Protein AF-A0A2V8R8Z0-F1 (afdb_monomer)

Secondary structure (DSSP, 8-state):
-HHHHHHHHHHHHSSEEEEEEE-SSPTT----S-----SPPSEEEEEEETTEEEEEESTT-TT-HHHHHHHHHHHHS-TTSEEEESSHHHHHHHHHHTT-----EEEEHHHHHHHH-TT-S---HHHHHHHHHT-S-SS-SSPPTT--HHHHHHHHHHHHHHHHHHHHHHHHHHTT-HHHIIIIIHHHHHHHHHHHHH-----HHHHHHHHHHHHHHHHHHHHHHHHHHTS---TT-HHHHHHHHHHTT---S-B-TTSPBP--HHHHHHHHHTT-HHHHHHHHHHHHHHHIIIIITTSGGG---

Nearest PDB structures (foldseek):
  3px4-assembly1_A  TM=8.253E-01  e=1.964E-14  Geobacillus kaustophilus
  4b9v-assembly1_A  TM=8.010E-01  e=1.427E-14  Geobacillus stearothermophilus
  2xy7-assembly1_A  TM=8.124E-01  e=2.430E-14  Geobacillus stearothermophilus
  6vdd-assembly1_A  TM=8.799E-01  e=2.668E-13  Mycolicibacterium smegmatis
  3eyz-assembly1_A  TM=8.242E-01  e=4.855E-14  unclassified

Sequence (305 aa):
VSELEGLTRKLWDVEHWAFAVADTTPAGAGQQVSVREEKPPAGLAISYAPHTSHFVNFEEFEGGPGTAVSMLRDVLANGLLSKSVHDLKRAVALLAVVGVEVEGVTDDTLLAAYLLDAVRSRYDLGDLAREALNVEEGWTEAAGEGWTPEQWRTAEAADLTAQVADVLHGRVLEQGLESIYNEIEIPIAPLLYRIERAGLRVDTSVLGELSALFGGELEKLTAEIYKLAGREFKINSPKQVGEVLEELNISTGRKTATGQVSTSRAVLDELAAQGHELPRLLIEFRELDKLKATYTDALPPLIGP

Mean predicted aligned error: 6.09 Å

Radius of gyration: 27.06 Å; Cα contacts (8 Å, |Δi|>4): 451; chains: 1; bounding box: 56×43×74 Å

pLDDT: mean 92.38, std 7.4, range [57.03, 98.38]

Foldseek 3Di:
DVVLLVVLVVLVVAQEKEKWFQDPDQIQQQDPDQPPDLDATQWMKIGRDAPDIDIDGQCPDDVHNLVSLVSCQVSQQDQNREYFYAQPLNVQSNNVSSPHHGHRHPFHLQLLVCLLPVPDPGRRLLVLLCVQVVDPTSDDPDADPPDDPRRRSRRSSRNSRVSSRVSSVVVCVVVVNSCCCRVPVVVVSNVVSVDSVVDDDDDLVVLVVLLVVLVVVLVVLQVVLCVLLVHDDDLPDQQVVQVSCVVVVQAPCDADPVRTGGLDLVGLVVSVVVVDVNSVSSNVSVVSVCCNVVPSPPPVVVDDD

Solvent-accessible surface area (backbone atoms only — not comparable to full-atom values): 16878 Å² total; per-residue (Å²): 100,70,67,57,56,53,50,49,56,50,62,73,75,44,82,51,36,10,36,27,61,30,57,98,59,70,54,41,57,66,75,90,64,82,79,78,66,80,68,64,49,52,27,38,12,39,10,70,48,82,93,40,56,43,69,48,51,22,81,78,30,76,81,33,41,68,46,53,49,59,66,47,36,66,65,41,46,29,62,86,44,39,26,28,24,58,38,52,34,58,49,42,46,43,37,43,59,74,70,35,63,70,35,25,65,77,36,34,45,37,60,46,48,40,74,76,44,73,84,58,94,72,60,33,43,32,65,49,30,20,70,64,70,73,40,98,64,41,65,80,94,68,55,58,93,95,47,53,62,67,58,38,44,16,22,49,34,1,20,48,27,41,56,34,31,59,52,44,52,52,51,35,52,76,70,68,41,47,66,55,43,65,72,43,55,57,60,43,33,63,50,48,43,52,52,64,69,70,54,80,94,75,66,64,65,62,29,50,55,50,35,53,52,49,50,57,52,46,52,53,49,48,55,52,48,29,62,76,64,74,49,88,75,59,80,90,34,58,65,55,46,19,52,51,31,57,76,71,71,56,77,90,81,55,54,44,99,87,68,43,50,48,67,48,68,75,51,28,52,52,44,28,75,73,67,39,62,62,38,47,50,54,48,54,43,52,54,50,50,47,51,34,58,65,45,39,63,47,48,66,80,69,61,72,138

Structure (mmCIF, N/CA/C/O backbone):
data_AF-A0A2V8R8Z0-F1
#
_entry.id   AF-A0A2V8R8Z0-F1
#
loop_
_atom_site.group_PDB
_atom_site.id
_atom_site.type_symbol
_atom_site.label_atom_id
_atom_site.label_alt_id
_atom_site.label_comp_id
_atom_site.label_asym_id
_atom_site.label_entity_id
_atom_site.label_seq_id
_atom_site.pdbx_PDB_ins_code
_atom_site.Cartn_x
_atom_site.Cartn_y
_atom_site.Cartn_z
_atom_site.occupancy
_atom_site.B_iso_or_equiv
_atom_site.auth_seq_id
_atom_site.auth_comp_id
_atom_site.auth_asym_id
_atom_site.auth_atom_id
_atom_site.pdbx_PDB_model_num
ATOM 1 N N . VAL A 1 1 ? 15.401 13.355 -28.141 1.00 86.56 1 VAL A N 1
ATOM 2 C CA . VAL A 1 1 ? 14.512 12.536 -29.018 1.00 86.56 1 VAL A CA 1
ATOM 3 C C . VAL A 1 1 ? 15.196 11.301 -29.624 1.00 86.56 1 VAL A C 1
ATOM 5 O O . VAL A 1 1 ? 14.739 10.202 -29.345 1.00 86.56 1 VAL A O 1
ATOM 8 N N . SER A 1 2 ? 16.289 11.438 -30.393 1.00 91.00 2 SER A N 1
ATOM 9 C CA . SER A 1 2 ? 16.972 10.310 -31.082 1.00 91.00 2 SER A CA 1
ATOM 10 C C . SER A 1 2 ? 17.342 9.123 -30.170 1.00 91.00 2 SER A C 1
ATOM 12 O O . SER A 1 2 ? 17.159 7.966 -30.538 1.00 91.00 2 SER A O 1
ATOM 14 N N . GLU A 1 3 ? 17.804 9.394 -28.945 1.00 93.69 3 GLU A N 1
ATOM 15 C CA . GLU A 1 3 ? 18.140 8.345 -27.968 1.00 93.69 3 GLU A CA 1
ATOM 16 C C . GLU A 1 3 ? 16.918 7.514 -27.550 1.00 93.69 3 GLU A C 1
ATOM 18 O O . GLU A 1 3 ? 17.000 6.289 -27.493 1.00 93.69 3 GLU A O 1
ATOM 23 N N . LEU A 1 4 ? 15.762 8.158 -27.347 1.00 94.62 4 LEU A N 1
ATOM 24 C CA . LEU A 1 4 ? 14.517 7.465 -27.010 1.00 94.62 4 LEU A CA 1
ATOM 25 C C . LEU A 1 4 ? 13.989 6.637 -28.192 1.00 94.62 4 LEU A C 1
ATOM 27 O O . LEU A 1 4 ? 13.452 5.552 -27.989 1.00 94.62 4 LEU A O 1
ATOM 31 N N . GLU A 1 5 ? 14.178 7.090 -29.435 1.00 94.06 5 GLU A N 1
ATOM 32 C CA . GLU A 1 5 ? 13.889 6.264 -30.621 1.00 94.06 5 GLU A CA 1
ATOM 33 C C . GLU A 1 5 ? 14.780 5.015 -30.676 1.00 94.06 5 GLU A C 1
ATOM 35 O O . GLU A 1 5 ? 14.317 3.926 -31.010 1.00 94.06 5 GLU A O 1
ATOM 40 N N . GLY A 1 6 ? 16.064 5.158 -30.337 1.00 95.75 6 GLY A N 1
ATOM 41 C CA . GLY A 1 6 ? 16.989 4.031 -30.233 1.00 95.75 6 GLY A CA 1
ATOM 42 C C . GLY A 1 6 ? 16.571 3.039 -29.147 1.00 95.75 6 GLY A C 1
ATOM 43 O O . GLY A 1 6 ? 16.507 1.837 -29.406 1.00 95.75 6 GLY A O 1
ATOM 44 N N . LEU A 1 7 ? 16.232 3.547 -27.957 1.00 95.56 7 LEU A N 1
ATOM 45 C CA . LEU A 1 7 ? 15.758 2.738 -26.836 1.00 95.56 7 LEU A CA 1
ATOM 46 C C . LEU A 1 7 ? 14.462 2.004 -27.187 1.00 95.56 7 LEU A C 1
ATOM 48 O O . LEU A 1 7 ? 14.398 0.792 -27.043 1.00 95.56 7 LEU A O 1
ATOM 52 N N . THR A 1 8 ? 13.452 2.706 -27.700 1.00 95.31 8 THR A N 1
ATOM 53 C CA . THR A 1 8 ? 12.167 2.093 -28.073 1.00 95.31 8 THR A CA 1
ATOM 54 C C . THR A 1 8 ? 12.350 0.980 -29.095 1.00 95.31 8 THR A C 1
ATOM 56 O O . THR A 1 8 ? 11.826 -0.104 -28.870 1.00 95.31 8 THR A O 1
ATOM 59 N N . ARG A 1 9 ? 13.159 1.174 -30.150 1.00 95.38 9 ARG A N 1
ATOM 60 C CA . ARG A 1 9 ? 13.518 0.091 -31.089 1.00 95.38 9 ARG A CA 1
ATOM 61 C C . ARG A 1 9 ? 14.138 -1.103 -30.375 1.00 95.38 9 ARG A C 1
ATOM 63 O O . ARG A 1 9 ? 13.741 -2.229 -30.639 1.00 95.38 9 ARG A O 1
ATOM 70 N N . LYS A 1 10 ? 15.058 -0.862 -29.439 1.00 95.25 10 LYS A N 1
ATOM 71 C CA . LYS A 1 10 ? 15.671 -1.938 -28.657 1.00 95.25 10 LYS A CA 1
ATOM 72 C C . LYS A 1 10 ? 14.636 -2.726 -27.849 1.00 95.25 10 LYS A C 1
ATOM 74 O O . LYS A 1 10 ? 14.754 -3.942 -27.783 1.00 95.25 10 LYS A O 1
ATOM 79 N N . LEU A 1 11 ? 13.619 -2.065 -27.291 1.00 95.75 11 LEU A N 1
ATOM 80 C CA . LEU A 1 11 ? 12.549 -2.720 -26.527 1.00 95.75 11 LEU A CA 1
ATOM 81 C C . LEU A 1 11 ? 11.654 -3.634 -27.376 1.00 95.75 11 LEU A C 1
ATOM 83 O O . LEU A 1 11 ? 11.048 -4.548 -26.831 1.00 95.75 11 LEU A O 1
ATOM 87 N N . TRP A 1 12 ? 11.590 -3.422 -28.693 1.00 95.12 12 TRP A N 1
ATOM 88 C CA . TRP A 1 12 ? 10.917 -4.345 -29.615 1.00 95.12 12 TRP A CA 1
ATOM 89 C C . TRP A 1 12 ? 11.733 -5.610 -29.904 1.00 95.12 12 TRP A C 1
ATOM 91 O O . TRP A 1 12 ? 11.158 -6.626 -30.284 1.00 95.12 12 TRP A O 1
ATOM 101 N N . ASP A 1 13 ? 13.057 -5.544 -29.741 1.00 94.56 13 ASP A N 1
ATOM 102 C CA . ASP A 1 13 ? 13.979 -6.634 -30.079 1.00 94.56 13 ASP A CA 1
ATOM 103 C C . ASP A 1 13 ? 14.327 -7.528 -28.877 1.00 94.56 13 ASP A C 1
ATOM 105 O O . ASP A 1 13 ? 14.944 -8.580 -29.053 1.00 94.56 13 ASP A O 1
ATOM 109 N N . VAL A 1 14 ? 14.012 -7.098 -27.653 1.00 94.19 14 VAL A N 1
ATOM 110 C CA . VAL A 1 14 ? 14.269 -7.874 -26.431 1.00 94.19 14 VAL A CA 1
ATOM 111 C C . VAL A 1 14 ? 13.050 -8.709 -26.066 1.00 94.19 14 VAL A C 1
ATOM 113 O O . VAL A 1 14 ? 11.914 -8.277 -26.239 1.00 94.19 14 VAL A O 1
ATOM 116 N N . GLU A 1 15 ? 13.289 -9.905 -25.534 1.00 89.25 15 GLU A N 1
ATOM 117 C CA . GLU A 1 15 ? 12.212 -10.808 -25.109 1.00 89.25 15 GLU A CA 1
ATOM 118 C C . GLU A 1 15 ? 11.428 -10.248 -23.916 1.00 89.25 15 GLU A C 1
ATOM 120 O O . GLU A 1 15 ? 10.228 -10.484 -23.792 1.00 89.25 15 GLU A O 1
ATOM 125 N N . HIS A 1 16 ? 12.109 -9.498 -23.047 1.00 93.69 16 HIS A N 1
ATOM 126 C CA . HIS A 1 16 ? 11.569 -9.019 -21.785 1.00 93.69 16 HIS A CA 1
ATOM 127 C C . HIS A 1 16 ? 12.306 -7.752 -21.308 1.00 93.69 16 HIS A C 1
ATOM 129 O O . HIS A 1 16 ? 13.504 -7.592 -21.563 1.00 93.69 16 HIS A O 1
ATOM 135 N N . TRP A 1 17 ? 11.602 -6.843 -20.627 1.00 97.25 17 TRP A N 1
ATOM 136 C CA . TRP A 1 17 ? 12.181 -5.641 -20.013 1.00 97.25 17 TRP A CA 1
ATOM 137 C C . TRP A 1 17 ? 11.383 -5.183 -18.790 1.00 97.25 17 TRP A C 1
ATOM 139 O O . TRP A 1 17 ? 10.180 -5.383 -18.699 1.00 97.25 17 TRP A O 1
ATOM 149 N N . ALA A 1 18 ? 12.039 -4.523 -17.846 1.00 98.19 18 ALA A N 1
ATOM 150 C CA . ALA A 1 18 ? 11.411 -3.975 -16.655 1.00 98.19 18 ALA A CA 1
ATOM 151 C C . ALA A 1 18 ? 11.293 -2.454 -16.714 1.00 98.19 18 ALA A C 1
ATOM 153 O O . ALA A 1 18 ? 12.061 -1.776 -17.404 1.00 98.19 18 ALA A O 1
ATOM 154 N N . PHE A 1 19 ? 10.370 -1.904 -15.932 1.00 98.12 19 PHE A N 1
ATOM 155 C CA . PHE A 1 19 ? 10.256 -0.462 -15.768 1.00 98.12 19 PHE A CA 1
ATOM 156 C C . PHE A 1 19 ? 9.861 -0.047 -14.355 1.00 98.12 19 PHE A C 1
ATOM 158 O O . PHE A 1 19 ? 9.308 -0.824 -13.580 1.00 98.12 19 PHE A O 1
ATOM 165 N N . ALA A 1 20 ? 10.130 1.217 -14.043 1.00 97.19 20 ALA A N 1
ATOM 166 C CA . ALA A 1 20 ? 9.683 1.881 -12.827 1.00 97.19 20 ALA A CA 1
ATOM 167 C C . ALA A 1 20 ? 9.214 3.299 -13.165 1.00 97.19 20 ALA A C 1
ATOM 169 O O . ALA A 1 20 ? 9.824 3.990 -13.981 1.00 97.19 20 ALA A O 1
ATOM 170 N N . VAL A 1 21 ? 8.121 3.738 -12.549 1.00 94.25 21 VAL A N 1
ATOM 171 C CA . VAL A 1 21 ? 7.536 5.062 -12.791 1.00 94.25 21 VAL A CA 1
ATOM 172 C C . VAL A 1 21 ? 7.994 6.016 -11.689 1.00 94.25 21 VAL A C 1
ATOM 174 O O . VAL A 1 21 ? 7.911 5.670 -10.514 1.00 94.25 21 VAL A O 1
ATOM 177 N N . ALA A 1 22 ? 8.485 7.204 -12.052 1.00 91.38 22 ALA A N 1
ATOM 178 C CA . ALA A 1 22 ? 8.890 8.212 -11.074 1.00 91.38 22 ALA A CA 1
ATOM 179 C C . ALA A 1 22 ? 7.679 9.013 -10.592 1.00 91.38 22 ALA A C 1
ATOM 181 O O . ALA A 1 22 ? 7.065 9.755 -11.365 1.00 91.38 22 ALA A O 1
ATOM 182 N N . ASP A 1 23 ? 7.378 8.907 -9.302 1.00 80.38 23 ASP A N 1
ATOM 183 C CA . ASP A 1 23 ? 6.319 9.656 -8.633 1.00 80.38 23 ASP A CA 1
ATOM 184 C C . ASP A 1 23 ? 6.801 10.224 -7.277 1.00 80.38 23 ASP A C 1
ATOM 186 O O . ASP A 1 23 ? 7.999 10.262 -6.998 1.00 80.38 23 ASP A O 1
ATOM 190 N N . THR A 1 24 ? 5.893 10.757 -6.453 1.00 69.38 24 THR A N 1
ATOM 191 C CA . THR A 1 24 ? 6.244 11.371 -5.153 1.00 69.38 24 THR A CA 1
ATOM 192 C C . THR A 1 24 ? 6.560 10.376 -4.031 1.00 69.38 24 THR A C 1
ATOM 194 O O . THR A 1 24 ? 7.032 10.767 -2.963 1.00 69.38 24 THR A O 1
ATOM 197 N N . THR A 1 25 ? 6.277 9.103 -4.246 1.00 71.88 25 THR A N 1
ATOM 198 C CA . THR A 1 25 ? 6.621 7.977 -3.387 1.00 71.88 25 THR A CA 1
ATOM 199 C C . THR A 1 25 ? 7.970 7.410 -3.823 1.00 71.88 25 THR A C 1
ATOM 201 O O . THR A 1 25 ? 8.241 7.285 -5.017 1.00 71.88 25 THR A O 1
ATOM 204 N N . PRO A 1 26 ? 8.839 7.017 -2.877 1.00 69.94 26 PRO A N 1
ATOM 205 C CA . PRO A 1 26 ? 10.068 6.323 -3.230 1.00 69.94 26 PRO A CA 1
ATOM 206 C C . PRO A 1 26 ? 9.784 5.075 -4.081 1.00 69.94 26 PRO A C 1
ATOM 208 O O . PRO A 1 26 ? 9.006 4.205 -3.676 1.00 69.94 26 PRO A O 1
ATOM 211 N N . ALA A 1 27 ? 10.425 4.979 -5.248 1.00 73.69 27 ALA A N 1
ATOM 212 C CA . ALA A 1 27 ? 10.301 3.819 -6.125 1.00 73.69 27 ALA A CA 1
ATOM 213 C C . ALA A 1 27 ? 10.691 2.526 -5.382 1.00 73.69 27 ALA A C 1
ATOM 215 O O . ALA A 1 27 ? 11.666 2.500 -4.628 1.00 73.69 27 ALA A O 1
ATOM 216 N N . GLY A 1 28 ? 9.923 1.454 -5.589 1.00 69.88 28 GLY A N 1
ATOM 217 C CA . GLY A 1 28 ? 10.174 0.159 -4.948 1.00 69.88 28 GLY A CA 1
ATOM 218 C C . GLY A 1 28 ? 9.649 0.012 -3.512 1.00 69.88 28 GLY A C 1
ATOM 219 O O . GLY A 1 28 ? 9.902 -1.018 -2.900 1.00 69.88 28 GLY A O 1
ATOM 220 N N . ALA A 1 29 ? 8.928 0.999 -2.965 1.00 74.06 29 ALA A N 1
ATOM 221 C CA . ALA A 1 29 ? 8.425 0.942 -1.586 1.00 74.06 29 ALA A CA 1
ATOM 222 C C . ALA A 1 29 ? 7.162 0.0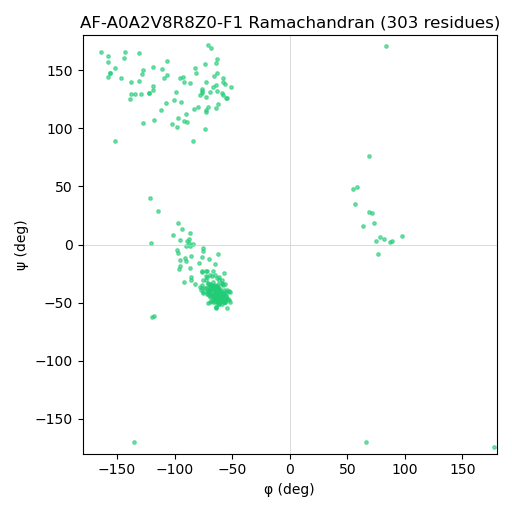71 -1.391 1.00 74.06 29 ALA A C 1
ATOM 224 O O . ALA A 1 29 ? 6.809 -0.229 -0.249 1.00 74.06 29 ALA A O 1
ATOM 225 N N . GLY A 1 30 ? 6.448 -0.283 -2.469 1.00 61.44 30 GLY A N 1
ATOM 226 C CA . GLY A 1 30 ? 5.234 -1.112 -2.412 1.00 61.44 30 GLY A CA 1
ATOM 227 C C . GLY A 1 30 ? 4.115 -0.529 -1.536 1.00 61.44 30 GLY A C 1
ATOM 228 O O . GLY A 1 30 ? 3.615 -1.196 -0.626 1.00 61.44 30 GLY A O 1
ATOM 229 N N . GLN A 1 31 ? 3.763 0.748 -1.730 1.00 65.00 31 GLN A N 1
ATOM 230 C CA . GLN A 1 31 ? 2.824 1.440 -0.841 1.00 65.00 31 GLN A CA 1
ATOM 231 C C . GLN A 1 31 ? 1.408 0.841 -0.863 1.00 65.00 31 GLN A C 1
ATOM 233 O O . GLN A 1 31 ? 0.803 0.630 -1.906 1.00 65.00 31 GLN A O 1
ATOM 238 N N . GLN A 1 32 ? 0.811 0.707 0.326 1.00 57.03 32 GLN A N 1
ATOM 239 C CA . GLN A 1 32 ? -0.563 0.215 0.510 1.00 57.03 32 GLN A CA 1
ATOM 240 C C . GLN A 1 32 ? -1.650 1.303 0.408 1.00 57.03 32 GLN A C 1
ATOM 242 O O . GLN A 1 32 ? -2.806 1.060 0.758 1.00 57.03 32 GLN A O 1
ATOM 247 N N . VAL A 1 33 ? -1.308 2.520 -0.022 1.00 62.84 33 VAL A N 1
ATOM 248 C CA . VAL A 1 33 ? -2.279 3.621 -0.120 1.00 62.84 33 VAL A CA 1
ATOM 249 C C . VAL A 1 33 ? -2.985 3.557 -1.475 1.00 62.84 33 VAL A C 1
ATOM 251 O O . VAL A 1 33 ? -2.353 3.287 -2.494 1.00 62.84 33 VAL A O 1
ATOM 254 N N . SER A 1 34 ? -4.301 3.796 -1.495 1.00 62.12 34 SER A N 1
ATOM 255 C CA . SER A 1 34 ? -5.058 3.861 -2.751 1.00 62.12 34 SER A CA 1
ATOM 256 C C . SER A 1 34 ? -4.490 4.953 -3.654 1.00 62.12 34 SER A C 1
ATOM 258 O O . SER A 1 34 ? -4.281 6.090 -3.219 1.00 62.12 34 SER A O 1
ATOM 260 N N . VAL A 1 35 ? -4.240 4.604 -4.914 1.00 64.69 35 VAL A N 1
ATOM 261 C CA . VAL A 1 35 ? -3.624 5.523 -5.870 1.00 64.69 35 VAL A CA 1
ATOM 262 C C . VAL A 1 35 ? -4.712 6.410 -6.464 1.00 64.69 35 VAL A C 1
ATOM 264 O O . VAL A 1 35 ? -5.331 6.088 -7.474 1.00 64.69 35 VAL A O 1
ATOM 267 N N . ARG A 1 36 ? -4.959 7.541 -5.799 1.00 63.66 36 ARG A N 1
ATOM 268 C CA . ARG A 1 36 ? -5.783 8.652 -6.307 1.00 63.66 36 ARG A CA 1
ATOM 269 C C . ARG A 1 36 ? -4.938 9.767 -6.926 1.00 63.66 36 ARG A C 1
ATOM 271 O O . ARG A 1 36 ? -5.388 10.904 -7.010 1.00 63.66 36 ARG A O 1
ATOM 278 N N . GLU A 1 37 ? -3.690 9.475 -7.280 1.00 62.94 37 GLU A N 1
ATOM 279 C CA . GLU A 1 37 ? -2.769 10.494 -7.774 1.00 62.94 37 GLU A CA 1
ATOM 280 C C . GLU A 1 37 ? -3.272 11.085 -9.094 1.00 62.94 37 GLU A C 1
ATOM 282 O O . GLU A 1 37 ? -3.397 10.395 -10.100 1.00 62.94 37 GLU A O 1
ATOM 287 N N . GLU A 1 38 ? -3.565 12.385 -9.073 1.00 65.50 38 GLU A N 1
ATOM 288 C CA . GLU A 1 38 ? -3.885 13.173 -10.269 1.00 65.50 38 GLU A CA 1
ATOM 289 C C . GLU A 1 38 ? -2.633 13.815 -10.880 1.00 65.50 38 GLU A C 1
ATOM 291 O O . GLU A 1 38 ? -2.681 14.349 -11.990 1.00 65.50 38 GLU A O 1
ATOM 296 N N . LYS A 1 39 ? -1.503 13.799 -10.156 1.00 82.06 39 LYS A N 1
ATOM 297 C CA . LYS A 1 39 ? -0.263 14.405 -10.635 1.00 82.06 39 LYS A CA 1
ATOM 298 C C . LYS A 1 39 ? 0.395 13.475 -11.666 1.00 82.06 39 LYS A C 1
ATOM 300 O O . LYS A 1 39 ? 0.606 12.304 -11.361 1.00 82.06 39 LYS A O 1
ATOM 305 N N . PRO A 1 40 ? 0.757 13.981 -12.857 1.00 87.19 40 PRO A N 1
ATOM 306 C CA . PRO A 1 40 ? 1.538 13.210 -13.815 1.00 87.19 40 PRO A CA 1
ATOM 307 C C . PRO A 1 40 ? 2.882 12.760 -13.215 1.00 87.19 40 PRO A C 1
ATOM 309 O O . PRO A 1 40 ? 3.495 13.540 -12.477 1.00 87.19 40 PRO A O 1
ATOM 312 N N . PRO A 1 41 ? 3.365 11.548 -13.543 1.00 91.94 41 PRO A N 1
ATOM 313 C CA . PRO A 1 41 ? 4.692 11.104 -13.140 1.00 91.94 41 PRO A CA 1
ATOM 314 C C . PRO A 1 41 ? 5.781 11.987 -13.760 1.00 91.94 41 PRO A C 1
ATOM 316 O O . PRO A 1 41 ? 5.642 12.467 -14.888 1.00 91.94 41 PRO A O 1
ATOM 319 N N . ALA A 1 42 ? 6.885 12.170 -13.034 1.00 92.38 42 ALA A N 1
ATOM 320 C CA . ALA A 1 42 ? 8.012 12.994 -13.481 1.00 92.38 42 ALA A CA 1
ATOM 321 C C . ALA A 1 42 ? 8.824 12.322 -14.604 1.00 92.38 42 ALA A C 1
ATOM 323 O O . ALA A 1 42 ? 9.505 12.987 -15.384 1.00 92.38 42 ALA A O 1
ATOM 324 N N . GLY A 1 43 ? 8.749 10.995 -14.711 1.00 94.94 43 GLY A N 1
ATOM 325 C CA . GLY A 1 43 ? 9.474 10.223 -15.710 1.00 94.94 43 GLY A CA 1
ATOM 326 C C . GLY A 1 43 ? 9.257 8.720 -15.586 1.00 94.94 43 GLY A C 1
ATOM 327 O O . GLY A 1 43 ? 8.462 8.247 -14.771 1.00 94.94 43 GLY A O 1
ATOM 328 N N . LEU A 1 44 ? 9.990 7.970 -16.403 1.00 96.88 44 LEU A N 1
ATOM 329 C CA . LEU A 1 44 ? 9.953 6.511 -16.460 1.00 96.88 44 LEU A CA 1
ATOM 330 C C . LEU A 1 44 ? 11.375 5.967 -16.597 1.00 96.88 44 LEU A C 1
ATOM 332 O O . LEU A 1 44 ? 12.108 6.382 -17.492 1.00 96.88 44 LEU A O 1
ATOM 336 N N . ALA A 1 45 ? 11.747 5.018 -15.746 1.00 97.94 45 ALA A N 1
ATOM 337 C CA . ALA A 1 45 ? 12.952 4.223 -15.914 1.00 97.94 45 ALA A CA 1
ATOM 338 C C . ALA A 1 45 ? 12.653 2.903 -16.620 1.00 97.94 45 ALA A C 1
ATOM 340 O O . ALA A 1 45 ? 11.620 2.290 -16.359 1.00 97.94 45 ALA A O 1
ATOM 341 N N . ILE A 1 46 ? 13.571 2.450 -17.470 1.00 98.25 46 ILE A N 1
ATOM 342 C CA . ILE A 1 46 ? 13.470 1.200 -18.224 1.00 98.25 46 ILE A CA 1
ATOM 343 C C . ILE A 1 46 ? 14.799 0.451 -18.133 1.00 98.25 46 ILE A C 1
ATOM 345 O O . ILE A 1 46 ? 15.844 1.018 -18.449 1.00 98.25 46 ILE A O 1
ATOM 349 N N . SER A 1 47 ? 14.746 -0.831 -17.780 1.00 97.69 47 SER A N 1
ATOM 350 C CA . SER A 1 47 ? 15.883 -1.753 -17.823 1.00 97.69 47 SER A CA 1
ATOM 351 C C . SER A 1 47 ? 15.556 -2.945 -18.716 1.00 97.69 47 SER A C 1
ATOM 353 O O . SER A 1 47 ? 14.505 -3.558 -18.583 1.00 97.69 47 SER A O 1
ATOM 355 N N . TYR A 1 48 ? 16.449 -3.284 -19.641 1.00 94.44 48 TYR A N 1
ATOM 356 C CA . TYR A 1 48 ? 16.318 -4.462 -20.517 1.00 94.44 48 TYR A CA 1
ATOM 357 C C . TYR A 1 48 ? 17.485 -5.446 -20.355 1.00 94.44 48 TYR A C 1
ATOM 359 O O . TYR A 1 48 ? 17.578 -6.432 -21.083 1.00 94.44 48 TYR A O 1
ATOM 367 N N . ALA A 1 49 ? 18.424 -5.146 -19.459 1.00 91.00 49 ALA A N 1
ATOM 368 C CA . ALA A 1 49 ? 19.554 -5.998 -19.127 1.00 91.00 49 ALA A CA 1
ATOM 369 C C . ALA A 1 49 ? 20.047 -5.649 -17.714 1.00 91.00 49 ALA A C 1
ATOM 371 O O . ALA A 1 49 ? 20.009 -4.470 -17.351 1.00 91.00 49 ALA A O 1
ATOM 372 N N . PRO A 1 50 ? 20.564 -6.625 -16.946 1.00 90.81 50 PRO A N 1
ATOM 373 C CA . PRO A 1 50 ? 21.124 -6.362 -15.626 1.00 90.81 50 PRO A CA 1
ATOM 374 C C . PRO A 1 50 ? 22.152 -5.228 -15.651 1.00 90.81 50 PRO A C 1
ATOM 376 O O . PRO A 1 50 ? 23.011 -5.167 -16.538 1.00 90.81 50 PRO A O 1
ATOM 379 N N . HIS A 1 51 ? 22.060 -4.336 -14.668 1.00 91.75 51 HIS A N 1
ATOM 380 C CA . HIS A 1 51 ? 22.922 -3.168 -14.486 1.00 91.75 51 HIS A CA 1
ATOM 381 C C . HIS A 1 51 ? 22.830 -2.125 -15.607 1.00 91.75 51 HIS A C 1
ATOM 383 O O . HIS A 1 51 ? 23.706 -1.268 -15.735 1.00 91.75 51 HIS A O 1
ATOM 389 N N . THR A 1 52 ? 21.785 -2.185 -16.438 1.00 92.06 52 THR A N 1
ATOM 390 C CA . THR A 1 52 ? 21.563 -1.248 -17.545 1.00 92.06 52 THR A CA 1
ATOM 391 C C . THR A 1 52 ? 20.164 -0.655 -17.461 1.00 92.06 52 THR A C 1
ATOM 393 O O . THR A 1 52 ? 19.192 -1.295 -17.848 1.00 92.06 52 THR A O 1
ATOM 396 N N . SER A 1 53 ? 20.066 0.600 -17.023 1.00 94.38 53 SER A N 1
ATOM 397 C CA . SER A 1 53 ? 18.798 1.329 -16.925 1.00 94.38 53 SER A CA 1
ATOM 398 C C . SER A 1 53 ? 18.873 2.681 -17.628 1.00 94.38 53 SER A C 1
ATOM 400 O O . SER A 1 53 ? 19.922 3.325 -17.661 1.00 94.38 53 SER A O 1
ATOM 402 N N . HIS A 1 54 ? 17.749 3.107 -18.193 1.00 96.12 54 HIS A N 1
ATOM 403 C CA . HIS A 1 54 ? 17.568 4.386 -18.874 1.00 96.12 54 HIS A CA 1
ATOM 404 C C . HIS A 1 54 ? 16.435 5.138 -18.199 1.00 96.12 54 HIS A C 1
ATOM 406 O O . HIS A 1 54 ? 15.355 4.577 -18.039 1.00 96.12 54 HIS A O 1
ATOM 412 N N . PHE A 1 55 ? 16.643 6.407 -17.852 1.00 96.56 55 PHE A N 1
ATOM 413 C CA . PHE A 1 55 ? 15.592 7.256 -17.296 1.00 96.56 55 PHE A CA 1
ATOM 414 C C . PHE A 1 55 ? 15.134 8.292 -18.314 1.00 96.56 55 PHE A C 1
ATOM 416 O O . PHE A 1 55 ? 15.914 9.115 -18.790 1.00 96.56 55 PHE A O 1
ATOM 423 N N . VAL A 1 56 ? 13.845 8.264 -18.625 1.00 96.62 56 VAL A N 1
ATOM 424 C CA . VAL A 1 56 ? 13.189 9.234 -19.493 1.00 96.62 56 VAL A CA 1
ATOM 425 C C . VAL A 1 56 ? 12.509 10.270 -18.606 1.00 96.62 56 VAL A C 1
ATOM 427 O O . VAL A 1 56 ? 11.433 10.018 -18.064 1.00 96.62 56 VAL A O 1
ATOM 430 N N . ASN A 1 57 ? 13.136 11.439 -18.457 1.00 95.12 57 ASN A N 1
ATOM 431 C CA . ASN A 1 57 ? 12.544 12.577 -17.753 1.00 95.12 57 ASN A CA 1
ATOM 432 C C . ASN A 1 57 ? 11.434 13.187 -18.622 1.00 95.12 57 ASN A C 1
ATOM 434 O O . ASN A 1 57 ? 11.722 13.714 -19.695 1.00 95.12 57 ASN A O 1
ATOM 438 N N . PHE A 1 58 ? 10.177 13.105 -18.184 1.00 94.62 58 PHE A N 1
ATOM 439 C CA . PHE A 1 58 ? 9.042 13.651 -18.929 1.00 94.62 58 PHE A CA 1
ATOM 440 C C . PHE A 1 58 ? 8.964 15.172 -18.815 1.00 94.62 58 PHE A C 1
ATOM 442 O O . PHE A 1 58 ? 8.640 15.831 -19.802 1.00 94.62 58 PHE A O 1
ATOM 449 N N . GLU A 1 59 ? 9.275 15.730 -17.643 1.00 91.38 59 GLU A N 1
ATOM 450 C CA . GLU A 1 59 ? 9.192 17.171 -17.374 1.00 91.38 59 GLU A CA 1
ATOM 451 C C . GLU A 1 59 ? 10.200 17.969 -18.213 1.00 91.38 59 GLU A C 1
ATOM 453 O O . GLU A 1 59 ? 9.879 19.047 -18.713 1.00 91.38 59 GLU A O 1
ATOM 458 N N . GLU A 1 60 ? 11.392 17.408 -18.423 1.00 92.62 60 GLU A N 1
ATOM 459 C CA . GLU A 1 60 ? 12.492 18.045 -19.159 1.00 92.62 60 GLU A CA 1
ATOM 460 C C . GLU A 1 60 ? 12.645 17.527 -20.600 1.00 92.62 60 GLU A C 1
ATOM 462 O O . GLU A 1 60 ? 13.613 17.865 -21.286 1.00 92.62 60 GLU A O 1
ATOM 467 N N . PHE A 1 61 ? 11.709 16.704 -21.089 1.00 94.50 61 PHE A N 1
ATOM 468 C CA . PHE A 1 61 ? 11.852 16.095 -22.408 1.00 94.50 61 PHE A CA 1
ATOM 469 C C . PHE A 1 61 ? 11.780 17.129 -23.537 1.00 94.50 61 PHE A C 1
ATOM 471 O O . PHE A 1 61 ? 10.885 17.978 -23.590 1.00 94.50 61 PHE A O 1
ATOM 478 N N . GLU A 1 62 ? 12.680 17.011 -24.511 1.00 92.44 62 GLU A N 1
ATOM 479 C CA . GLU A 1 62 ? 12.643 17.821 -25.727 1.00 92.44 62 GLU A CA 1
ATOM 480 C C . GLU A 1 62 ? 11.353 17.545 -26.523 1.00 92.44 62 GLU A C 1
ATOM 482 O O . GLU A 1 62 ? 11.080 16.416 -26.926 1.00 92.44 62 GLU A O 1
ATOM 487 N N . GLY A 1 63 ? 10.546 18.585 -26.755 1.00 89.88 63 GLY A N 1
ATOM 488 C CA . GLY A 1 63 ? 9.198 18.446 -27.328 1.00 89.88 63 GLY A CA 1
ATOM 489 C C . GLY A 1 63 ? 8.095 18.220 -26.284 1.00 89.88 63 GLY A C 1
ATOM 490 O O . GLY A 1 63 ? 6.929 18.063 -26.649 1.00 89.88 63 GLY A O 1
ATOM 491 N N . GLY A 1 64 ? 8.443 18.241 -24.997 1.00 92.69 64 GLY A N 1
ATOM 492 C CA . GLY A 1 64 ? 7.534 18.176 -23.857 1.00 92.69 64 GLY A CA 1
ATOM 493 C C . GLY A 1 64 ? 7.098 16.757 -23.456 1.00 92.69 64 GLY A C 1
ATOM 494 O O . GLY A 1 64 ? 7.314 15.798 -24.206 1.00 92.69 64 GLY A O 1
ATOM 495 N N . PRO A 1 65 ? 6.409 16.627 -22.302 1.00 91.50 65 PRO A N 1
ATOM 496 C CA . PRO A 1 65 ? 5.999 15.338 -21.734 1.00 91.50 65 PRO A CA 1
ATOM 497 C C . PRO A 1 65 ? 5.193 14.467 -22.702 1.00 91.50 65 PRO A C 1
ATOM 499 O O . PRO A 1 65 ? 5.422 13.265 -22.813 1.00 91.50 65 PRO A O 1
ATOM 502 N N . GLY A 1 66 ? 4.273 15.078 -23.458 1.00 93.81 66 GLY A N 1
ATOM 503 C CA . GLY A 1 66 ? 3.422 14.363 -24.412 1.00 93.81 66 GLY A CA 1
ATOM 504 C C . GLY A 1 66 ? 4.206 13.667 -25.528 1.00 93.81 66 GLY A C 1
ATOM 505 O O . GLY A 1 66 ? 3.791 12.603 -25.981 1.00 93.81 66 GLY A O 1
ATOM 506 N N . THR A 1 67 ? 5.356 14.218 -25.930 1.00 95.25 67 THR A N 1
ATOM 507 C CA . THR A 1 67 ? 6.218 13.611 -26.952 1.00 95.25 67 THR A CA 1
ATOM 508 C C . THR A 1 67 ? 6.898 12.356 -26.407 1.00 95.25 67 THR A C 1
ATOM 510 O O . THR A 1 67 ? 6.774 11.298 -27.021 1.00 95.25 67 THR A O 1
ATOM 513 N N . ALA A 1 68 ? 7.530 12.426 -25.227 1.00 94.94 68 ALA A N 1
ATOM 514 C CA . ALA A 1 68 ? 8.116 11.248 -24.574 1.00 94.94 68 ALA A CA 1
ATOM 515 C C . ALA A 1 68 ? 7.081 10.140 -24.354 1.00 94.94 68 ALA A C 1
ATOM 517 O O . ALA A 1 68 ? 7.301 8.990 -24.736 1.00 94.94 68 ALA A O 1
ATOM 518 N N . VAL A 1 69 ? 5.927 10.501 -23.785 1.00 95.38 69 VAL A N 1
ATOM 519 C CA . VAL A 1 69 ? 4.835 9.560 -23.520 1.00 95.38 69 VAL A CA 1
ATOM 520 C C . VAL A 1 69 ? 4.329 8.934 -24.819 1.00 95.38 69 VAL A C 1
ATOM 522 O O . VAL A 1 69 ? 4.118 7.727 -24.866 1.00 95.38 69 VAL A O 1
ATOM 525 N N . SER A 1 70 ? 4.170 9.714 -25.893 1.00 95.25 70 SER A N 1
ATOM 526 C CA . SER A 1 70 ? 3.750 9.180 -27.193 1.00 95.25 70 SER A CA 1
ATOM 527 C C . SER A 1 70 ? 4.752 8.182 -27.772 1.00 95.25 70 SER A C 1
ATOM 529 O O . SER A 1 70 ? 4.325 7.213 -28.385 1.00 95.25 70 SER A O 1
ATOM 531 N N . MET A 1 71 ? 6.056 8.400 -27.590 1.00 95.62 71 MET A N 1
ATOM 532 C CA . MET A 1 71 ? 7.093 7.490 -28.094 1.00 95.62 71 MET A CA 1
ATOM 533 C C . MET A 1 71 ? 7.137 6.169 -27.316 1.00 95.62 71 MET A C 1
ATOM 535 O O . MET A 1 71 ? 7.430 5.124 -27.886 1.00 95.62 71 MET A O 1
ATOM 539 N N . LEU A 1 72 ? 6.837 6.211 -26.016 1.00 96.50 72 LEU A N 1
ATOM 540 C CA . LEU A 1 72 ? 6.820 5.036 -25.140 1.00 96.50 72 LEU A CA 1
ATOM 541 C C . LEU A 1 72 ? 5.483 4.284 -25.150 1.00 96.50 72 LEU A C 1
ATOM 543 O O . LEU A 1 72 ? 5.432 3.113 -24.777 1.00 96.50 72 LEU A O 1
ATOM 547 N N . ARG A 1 73 ? 4.400 4.945 -25.571 1.00 96.06 73 ARG A N 1
ATOM 548 C CA . ARG A 1 73 ? 3.037 4.399 -25.563 1.00 96.06 73 ARG A CA 1
ATOM 549 C C . ARG A 1 73 ? 2.957 3.047 -26.258 1.00 96.06 73 ARG A C 1
ATOM 551 O O . ARG A 1 73 ? 2.396 2.123 -25.684 1.00 96.06 73 ARG A O 1
ATOM 558 N N . ASP A 1 74 ? 3.531 2.929 -27.451 1.00 93.88 74 ASP A N 1
ATOM 559 C CA . ASP A 1 74 ? 3.384 1.722 -28.267 1.00 93.88 74 ASP A CA 1
ATOM 560 C C . ASP A 1 74 ? 4.055 0.503 -27.625 1.00 93.88 74 ASP A C 1
ATOM 562 O O . ASP A 1 74 ? 3.526 -0.599 -27.716 1.00 93.88 74 ASP A O 1
ATOM 566 N N . VAL A 1 75 ? 5.187 0.678 -26.933 1.00 96.62 75 VAL A N 1
ATOM 567 C CA . VAL A 1 75 ? 5.854 -0.439 -26.242 1.00 96.62 75 VAL A CA 1
ATOM 568 C C . VAL A 1 75 ? 5.159 -0.791 -24.924 1.00 96.62 75 VAL A C 1
ATOM 570 O O . VAL A 1 75 ? 5.028 -1.971 -24.595 1.00 96.62 75 VAL A O 1
ATOM 573 N N . LEU A 1 76 ? 4.656 0.207 -24.190 1.00 97.50 76 LEU A N 1
ATOM 574 C CA . LEU A 1 76 ? 3.948 0.011 -22.919 1.00 97.50 76 LEU A CA 1
ATOM 575 C C . LEU A 1 76 ? 2.562 -0.624 -23.107 1.00 97.50 76 LEU A C 1
ATOM 577 O O . LEU A 1 76 ? 2.188 -1.494 -22.326 1.00 97.50 76 LEU A O 1
ATOM 581 N N . ALA A 1 77 ? 1.824 -0.221 -24.143 1.00 96.75 77 ALA A N 1
ATOM 582 C CA . ALA A 1 77 ? 0.454 -0.669 -24.410 1.00 96.75 77 ALA A CA 1
ATOM 583 C C . ALA A 1 77 ? 0.364 -1.936 -25.274 1.00 96.75 77 ALA A C 1
ATOM 585 O O . ALA A 1 77 ? -0.724 -2.370 -25.634 1.00 96.75 77 ALA A O 1
ATOM 586 N N . ASN A 1 78 ? 1.498 -2.530 -25.648 1.00 96.56 78 ASN A N 1
ATOM 587 C CA . ASN A 1 78 ? 1.511 -3.733 -26.471 1.00 96.56 78 ASN A CA 1
ATOM 588 C C . ASN A 1 78 ? 1.527 -5.001 -25.610 1.00 96.56 78 ASN A C 1
ATOM 590 O O . ASN A 1 78 ? 2.574 -5.366 -25.077 1.00 96.56 78 ASN A O 1
ATOM 594 N N . GLY A 1 79 ?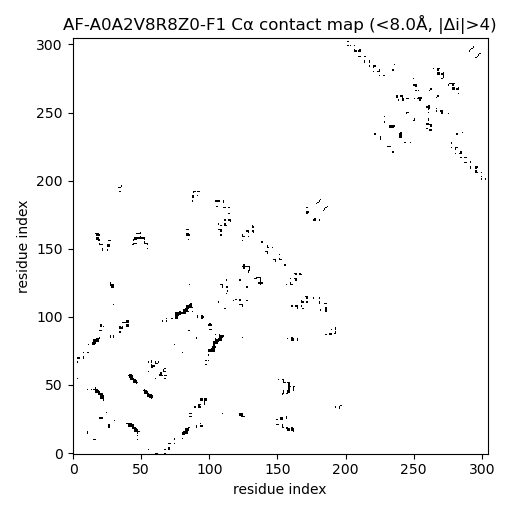 0.401 -5.713 -25.541 1.00 95.44 79 GLY A N 1
ATOM 595 C CA . GLY A 1 79 ? 0.273 -6.975 -24.807 1.00 95.44 79 GLY A CA 1
ATOM 596 C C . GLY A 1 79 ? 1.156 -8.143 -25.276 1.00 95.44 79 GLY A C 1
ATOM 597 O O . GLY A 1 79 ? 1.201 -9.157 -24.590 1.00 95.44 79 GLY A O 1
ATOM 598 N N . LEU A 1 80 ? 1.860 -8.027 -26.410 1.00 95.25 80 LEU A N 1
ATOM 599 C CA . LEU A 1 80 ? 2.799 -9.047 -26.904 1.00 95.25 80 LEU A CA 1
ATOM 600 C C . LEU A 1 80 ? 4.237 -8.854 -26.406 1.00 95.25 80 LEU A C 1
ATOM 602 O O . LEU A 1 80 ? 5.053 -9.756 -26.574 1.00 95.25 80 LEU A O 1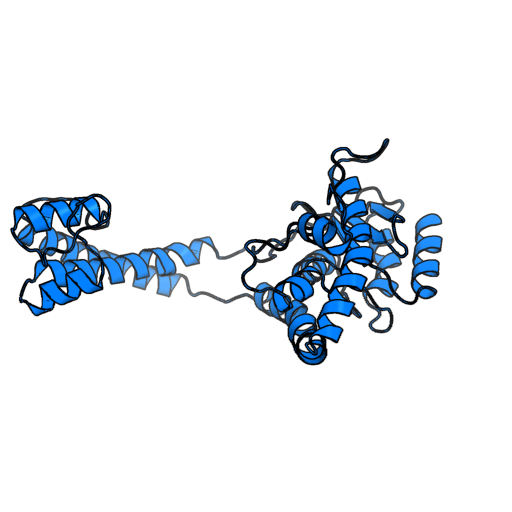
ATOM 606 N N . LEU A 1 81 ? 4.563 -7.686 -25.848 1.00 96.62 81 LEU A N 1
ATOM 607 C CA . LEU A 1 81 ? 5.870 -7.437 -25.240 1.00 96.62 81 LEU A CA 1
ATOM 608 C C . LEU A 1 81 ? 5.767 -7.722 -23.745 1.00 96.62 81 LEU A C 1
ATOM 610 O O . LEU A 1 81 ? 4.946 -7.089 -23.082 1.00 96.62 81 LEU A O 1
ATOM 614 N N . SER A 1 82 ? 6.596 -8.625 -23.229 1.00 97.25 82 SER A N 1
ATOM 615 C CA . SER A 1 82 ? 6.610 -8.974 -21.809 1.00 97.25 82 SER A CA 1
ATOM 616 C C . SER A 1 82 ? 7.300 -7.890 -20.983 1.00 97.25 82 SER A C 1
ATOM 618 O O . SER A 1 82 ? 8.387 -7.434 -21.353 1.00 97.25 82 SER A O 1
ATOM 620 N N . LYS A 1 83 ? 6.685 -7.493 -19.862 1.00 98.19 83 LYS A N 1
ATOM 621 C CA . LYS A 1 83 ? 7.275 -6.549 -18.907 1.00 98.19 83 LYS A CA 1
ATOM 622 C C . LYS A 1 83 ? 7.294 -7.051 -17.472 1.00 98.19 83 LYS A C 1
ATOM 624 O O . LYS A 1 83 ? 6.328 -7.669 -17.024 1.00 98.19 83 LYS A O 1
ATOM 629 N N . SER A 1 84 ? 8.301 -6.588 -16.737 1.00 98.38 84 SER A N 1
ATOM 630 C CA . SER A 1 84 ? 8.346 -6.638 -15.277 1.00 98.38 84 SER A CA 1
ATOM 631 C C . SER A 1 84 ? 8.123 -5.274 -14.650 1.00 98.38 84 SER A C 1
ATOM 633 O O . SER A 1 84 ? 8.591 -4.242 -15.138 1.00 98.38 84 SER A O 1
ATOM 635 N N . VAL A 1 85 ? 7.474 -5.281 -13.496 1.00 97.81 85 VAL A N 1
ATOM 636 C CA . VAL A 1 85 ? 7.297 -4.103 -12.655 1.00 97.81 85 VAL A CA 1
ATOM 637 C C . VAL A 1 85 ? 7.392 -4.486 -11.176 1.00 97.81 85 VAL A C 1
ATOM 639 O O . VAL A 1 85 ? 7.365 -5.658 -10.797 1.00 97.81 85 VAL A O 1
ATOM 642 N N . HIS A 1 86 ? 7.543 -3.489 -10.318 1.00 96.94 86 HIS A N 1
ATOM 643 C CA . HIS A 1 86 ? 7.304 -3.626 -8.890 1.00 96.94 86 HIS A CA 1
ATOM 644 C C . HIS A 1 86 ? 6.074 -2.791 -8.545 1.00 96.94 86 HIS A C 1
ATOM 646 O O . HIS A 1 86 ? 6.128 -1.571 -8.704 1.00 96.94 86 HIS A O 1
ATOM 652 N N . ASP A 1 87 ? 4.992 -3.436 -8.095 1.00 94.81 87 ASP A N 1
ATOM 653 C CA . ASP A 1 87 ? 3.680 -2.817 -7.849 1.00 94.81 87 ASP A CA 1
ATOM 654 C C . ASP A 1 87 ? 2.963 -2.371 -9.142 1.00 94.81 87 ASP A C 1
ATOM 656 O O . ASP A 1 87 ? 2.878 -1.191 -9.504 1.00 94.81 87 ASP A O 1
ATOM 660 N N . LEU A 1 88 ? 2.407 -3.356 -9.854 1.00 95.44 88 LEU A N 1
ATOM 661 C CA . LEU A 1 88 ? 1.684 -3.194 -11.114 1.00 95.44 88 LEU A CA 1
ATOM 662 C C . LEU A 1 88 ? 0.478 -2.268 -10.975 1.00 95.44 88 LEU A C 1
ATOM 664 O O . LEU A 1 88 ? 0.248 -1.418 -11.837 1.00 95.44 88 LEU A O 1
ATOM 668 N N . LYS A 1 89 ? -0.296 -2.399 -9.891 1.00 93.38 89 LYS A N 1
ATOM 669 C CA . LYS A 1 89 ? -1.478 -1.554 -9.666 1.00 93.38 89 LYS A CA 1
ATOM 670 C C . LYS A 1 89 ? -1.076 -0.080 -9.640 1.00 93.38 89 LYS A C 1
ATOM 672 O O . LYS A 1 89 ? -1.736 0.745 -10.277 1.00 93.38 89 LYS A O 1
ATOM 677 N N . ARG A 1 90 ? 0.014 0.247 -8.937 1.00 91.44 90 ARG A N 1
ATOM 678 C CA . ARG A 1 90 ? 0.545 1.610 -8.870 1.00 91.44 90 ARG A CA 1
ATOM 679 C C . ARG A 1 90 ? 1.075 2.086 -10.218 1.00 91.44 90 ARG A C 1
ATOM 681 O O . ARG A 1 90 ? 0.709 3.175 -10.654 1.00 91.44 90 ARG A O 1
ATOM 688 N N . ALA A 1 91 ? 1.860 1.268 -10.908 1.00 93.25 91 ALA A N 1
ATOM 689 C CA . ALA A 1 91 ? 2.383 1.605 -12.229 1.00 93.25 91 ALA A CA 1
ATOM 690 C C . ALA A 1 91 ? 1.272 1.920 -13.247 1.00 93.25 91 ALA A C 1
ATOM 692 O O . ALA A 1 91 ? 1.336 2.941 -13.936 1.00 93.25 91 ALA A O 1
ATOM 693 N N . VAL A 1 92 ? 0.221 1.090 -13.293 1.00 93.31 92 VAL A N 1
ATOM 694 C CA . VAL A 1 92 ? -0.967 1.319 -14.132 1.00 93.31 92 VAL A CA 1
ATOM 695 C C . VAL A 1 92 ? -1.644 2.635 -13.763 1.00 93.31 92 VAL A C 1
ATOM 697 O O . VAL A 1 92 ? -1.998 3.412 -14.649 1.00 93.31 92 VAL A O 1
ATOM 700 N N . ALA A 1 93 ? -1.806 2.910 -12.469 1.00 91.62 93 ALA A N 1
ATOM 701 C CA . ALA A 1 93 ? -2.472 4.117 -12.005 1.00 91.62 93 ALA A CA 1
ATOM 702 C C . ALA A 1 93 ? -1.742 5.400 -12.432 1.00 91.62 93 ALA A C 1
ATOM 704 O O . ALA A 1 93 ? -2.385 6.323 -12.929 1.00 91.62 93 ALA A O 1
ATOM 705 N N . LEU A 1 94 ? -0.414 5.435 -12.304 1.00 91.75 94 LEU A N 1
ATOM 706 C CA . LEU A 1 94 ? 0.414 6.589 -12.677 1.00 91.75 94 LEU A CA 1
ATOM 707 C C . LEU A 1 94 ? 0.444 6.816 -14.188 1.00 91.75 94 LEU A C 1
ATOM 709 O O . LEU A 1 94 ? 0.315 7.943 -14.666 1.00 91.75 94 LEU A O 1
ATOM 713 N N . LEU A 1 95 ? 0.597 5.741 -14.962 1.00 94.06 95 LEU A N 1
ATOM 714 C CA . LEU A 1 95 ? 0.668 5.825 -16.420 1.00 94.06 95 LEU A CA 1
ATOM 715 C C . LEU A 1 95 ? -0.691 6.167 -17.045 1.00 94.06 95 LEU A C 1
ATOM 717 O O . LEU A 1 95 ? -0.744 6.878 -18.052 1.00 94.06 95 LEU A O 1
ATOM 721 N N . ALA A 1 96 ? -1.795 5.794 -16.397 1.00 93.12 96 ALA A N 1
ATOM 722 C CA . ALA A 1 96 ? -3.130 6.209 -16.811 1.00 93.12 96 ALA A CA 1
ATOM 723 C C . ALA A 1 96 ? -3.343 7.735 -16.726 1.00 93.12 96 ALA A C 1
ATOM 725 O O . ALA A 1 96 ? -4.104 8.273 -17.533 1.00 93.12 96 ALA A O 1
ATOM 726 N N . VAL A 1 97 ? -2.653 8.453 -15.824 1.00 91.38 97 VAL A N 1
ATOM 727 C CA . VAL A 1 97 ? -2.717 9.931 -15.728 1.00 91.38 97 VAL A CA 1
ATOM 728 C C . VAL A 1 97 ? -2.194 10.600 -17.001 1.00 91.38 97 VAL A C 1
ATOM 730 O O . VAL A 1 97 ? -2.743 11.603 -17.452 1.00 91.38 97 VAL A O 1
ATOM 733 N N . VAL A 1 98 ? -1.173 10.013 -17.629 1.00 92.69 98 VAL A N 1
ATOM 734 C CA . VAL A 1 98 ? -0.629 10.463 -18.924 1.00 92.69 98 VAL A CA 1
ATOM 735 C C . VAL A 1 98 ? -1.264 9.733 -20.115 1.00 92.69 98 VAL A C 1
ATOM 737 O O . VAL A 1 98 ? -0.798 9.824 -21.253 1.00 92.69 98 VAL A O 1
ATOM 740 N N . GLY A 1 99 ? -2.371 9.028 -19.866 1.00 92.81 99 GLY A N 1
ATOM 741 C CA . GLY A 1 99 ? -3.184 8.364 -20.874 1.00 92.81 99 GLY A CA 1
ATOM 742 C C . GLY A 1 99 ? -2.536 7.128 -21.488 1.00 92.81 99 GLY A C 1
ATOM 743 O O . GLY A 1 99 ? -2.825 6.847 -22.648 1.00 92.81 99 GLY A O 1
ATOM 744 N N . VAL A 1 100 ? -1.645 6.432 -20.780 1.00 95.62 100 VAL A N 1
ATOM 745 C CA . VAL A 1 100 ? -1.059 5.153 -21.208 1.00 95.62 100 VAL A CA 1
ATOM 746 C C . VAL A 1 100 ? -1.762 4.005 -20.488 1.00 95.62 100 VAL A C 1
ATOM 748 O O . VAL A 1 100 ? -1.812 3.971 -19.261 1.00 95.62 100 VAL A O 1
ATOM 751 N N . GLU A 1 101 ? -2.290 3.058 -21.257 1.00 95.12 101 GLU A N 1
ATOM 752 C CA . GLU A 1 101 ? -2.847 1.804 -20.746 1.00 95.12 101 GLU A CA 1
ATOM 7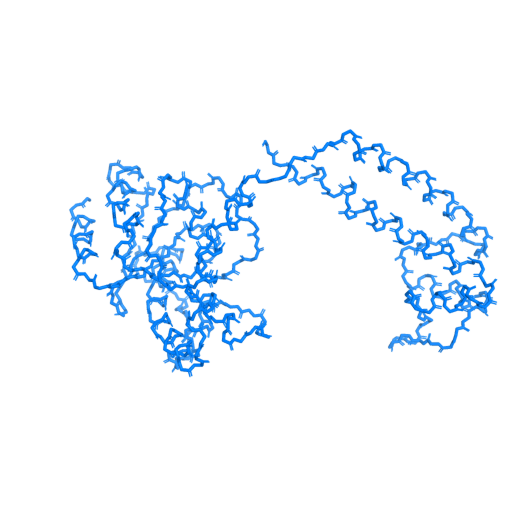53 C C . GLU A 1 101 ? -1.769 0.729 -20.877 1.00 95.12 101 GLU A C 1
ATOM 755 O O . GLU A 1 101 ? -1.396 0.362 -21.985 1.00 95.12 101 GLU A O 1
ATOM 760 N N . VAL A 1 102 ? -1.197 0.297 -19.753 1.00 96.38 102 VAL A N 1
ATOM 761 C CA . VAL A 1 102 ? -0.115 -0.695 -19.750 1.00 96.38 102 VAL A CA 1
ATOM 762 C C . VAL A 1 102 ? -0.683 -2.088 -19.998 1.00 96.38 102 VAL A C 1
ATOM 764 O O . VAL A 1 102 ? -1.623 -2.504 -19.321 1.00 96.38 102 VAL A O 1
ATOM 767 N N . GLU A 1 103 ? -0.059 -2.828 -20.909 1.00 96.56 103 GLU A N 1
ATOM 768 C CA . GLU A 1 103 ? -0.372 -4.228 -21.196 1.00 96.56 103 GLU A CA 1
ATOM 769 C C . GLU A 1 103 ? 0.895 -5.089 -21.210 1.00 96.56 103 GLU A C 1
ATOM 771 O O . GLU A 1 103 ? 2.011 -4.578 -21.316 1.00 96.56 103 GLU A O 1
ATOM 776 N N . GLY A 1 104 ? 0.730 -6.412 -21.146 1.00 96.06 104 GLY A N 1
ATOM 777 C CA . GLY A 1 104 ? 1.835 -7.364 -21.299 1.00 96.06 104 GLY A CA 1
ATOM 778 C C . GLY A 1 104 ? 2.780 -7.435 -20.100 1.00 96.06 104 GLY A C 1
ATOM 779 O O . GLY A 1 104 ? 3.902 -7.900 -20.243 1.00 96.06 104 GLY A O 1
ATOM 780 N N . VAL A 1 105 ? 2.363 -6.971 -18.919 1.00 97.88 105 VAL A N 1
ATOM 781 C CA . VAL A 1 105 ? 3.129 -7.220 -17.692 1.00 97.88 105 VAL A CA 1
ATOM 782 C C . VAL A 1 105 ? 2.964 -8.688 -17.322 1.00 97.88 105 VAL A C 1
ATOM 784 O O . VAL A 1 105 ? 1.847 -9.130 -17.059 1.00 97.88 105 VAL A O 1
ATOM 787 N N . THR A 1 106 ? 4.064 -9.431 -17.344 1.00 97.12 106 THR A N 1
ATOM 788 C CA . THR A 1 106 ? 4.121 -10.849 -16.969 1.00 97.12 106 THR A CA 1
ATOM 789 C C . THR A 1 106 ? 4.569 -11.025 -15.529 1.00 97.12 106 THR A C 1
ATOM 791 O O . THR A 1 106 ? 4.259 -12.042 -14.918 1.00 97.12 106 THR A O 1
ATOM 794 N N . ASP A 1 107 ? 5.242 -10.015 -14.970 1.00 97.94 107 ASP A N 1
ATOM 795 C CA . ASP A 1 107 ? 5.866 -10.120 -13.665 1.00 97.94 107 ASP A CA 1
ATOM 796 C C . ASP A 1 107 ? 5.670 -8.858 -12.819 1.00 97.94 107 ASP A C 1
ATOM 798 O O . ASP A 1 107 ? 6.033 -7.744 -13.201 1.00 97.94 107 ASP A O 1
ATOM 802 N N . ASP A 1 108 ? 5.124 -9.050 -11.623 1.00 98.00 108 ASP A N 1
ATOM 803 C CA . ASP A 1 108 ? 5.094 -8.069 -10.549 1.00 98.00 108 ASP A CA 1
ATOM 804 C C . ASP A 1 108 ? 5.863 -8.628 -9.350 1.00 98.00 108 ASP A C 1
ATOM 806 O O . ASP A 1 108 ? 5.401 -9.528 -8.644 1.00 98.00 108 ASP A O 1
ATOM 810 N N . THR A 1 109 ? 7.049 -8.076 -9.103 1.00 98.00 109 THR A N 1
ATOM 811 C CA . THR A 1 109 ? 7.936 -8.546 -8.027 1.00 98.00 109 THR A CA 1
ATOM 812 C C . THR A 1 109 ? 7.316 -8.419 -6.634 1.00 98.00 109 THR A C 1
ATOM 814 O O . THR A 1 109 ? 7.640 -9.222 -5.757 1.00 98.00 109 THR A O 1
ATOM 817 N N . LEU A 1 110 ? 6.401 -7.467 -6.418 1.00 96.69 110 LEU A N 1
ATOM 818 C CA . LEU A 1 110 ? 5.678 -7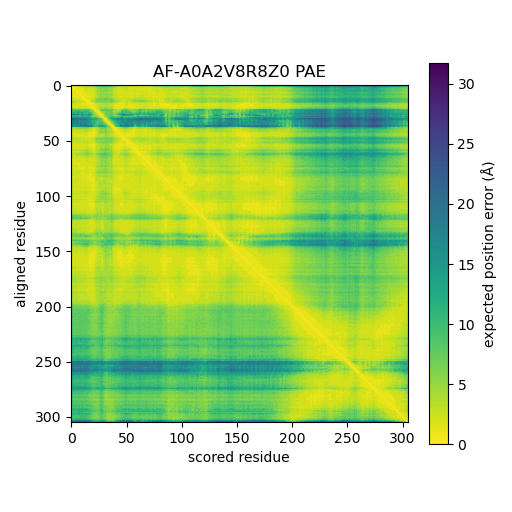.332 -5.154 1.00 96.69 110 LEU A CA 1
ATOM 819 C C . LEU A 1 110 ? 4.707 -8.501 -4.972 1.00 96.69 110 LEU A C 1
ATOM 821 O O . LEU A 1 110 ? 4.714 -9.151 -3.925 1.00 96.69 110 LEU A O 1
ATOM 825 N N . LEU A 1 111 ? 3.901 -8.793 -5.995 1.00 97.00 111 LEU A N 1
ATOM 826 C CA . LEU A 1 111 ? 2.921 -9.882 -5.951 1.00 97.00 111 LEU A CA 1
ATOM 827 C C . LEU A 1 111 ? 3.597 -11.251 -5.901 1.00 97.00 111 LEU A C 1
ATOM 829 O O . LEU A 1 111 ? 3.178 -12.103 -5.121 1.00 97.00 111 LEU A O 1
ATOM 833 N N . ALA A 1 112 ? 4.677 -11.452 -6.659 1.00 98.06 112 ALA A N 1
ATOM 834 C CA . ALA A 1 112 ? 5.457 -12.683 -6.603 1.00 98.06 112 ALA A CA 1
ATOM 835 C C . ALA A 1 112 ? 6.008 -12.918 -5.190 1.00 98.06 112 ALA A C 1
ATOM 837 O O . ALA A 1 112 ? 5.893 -14.016 -4.647 1.00 98.06 112 ALA A O 1
ATOM 838 N N . ALA A 1 113 ? 6.558 -11.878 -4.557 1.00 97.50 113 ALA A N 1
ATOM 839 C CA . ALA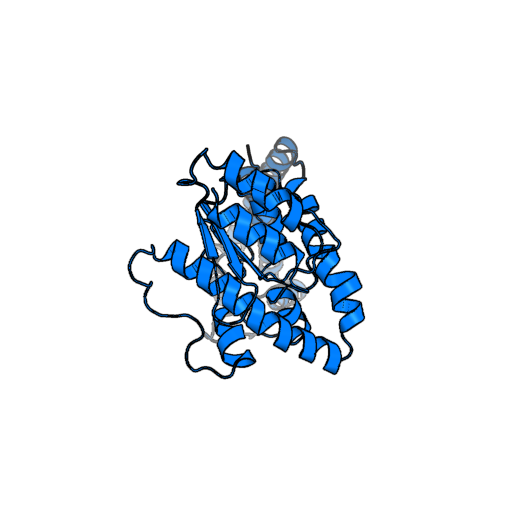 A 1 113 ? 7.063 -11.975 -3.194 1.00 97.50 113 ALA A CA 1
ATOM 840 C C . ALA A 1 113 ? 5.949 -12.251 -2.170 1.00 97.50 113 ALA A C 1
ATOM 842 O O . ALA A 1 113 ? 6.146 -13.076 -1.280 1.00 97.50 113 ALA A O 1
ATOM 843 N N . TYR A 1 114 ? 4.783 -11.610 -2.309 1.00 96.38 114 TYR A N 1
ATOM 844 C CA . TYR A 1 114 ? 3.607 -11.877 -1.473 1.00 96.38 114 TYR A CA 1
ATOM 845 C C . TYR A 1 114 ? 3.121 -13.322 -1.602 1.00 96.38 114 TYR A C 1
ATOM 847 O O . TYR A 1 114 ? 2.853 -13.981 -0.599 1.00 96.38 114 TYR A O 1
ATOM 855 N N . LEU A 1 115 ? 3.044 -13.829 -2.831 1.00 97.00 115 LEU A N 1
ATOM 856 C CA . LEU A 1 115 ? 2.596 -15.186 -3.113 1.00 97.00 115 LEU A CA 1
ATOM 857 C C . LEU A 1 115 ? 3.555 -16.239 -2.536 1.00 97.00 115 LEU A C 1
ATOM 859 O O . LEU A 1 115 ? 3.110 -17.278 -2.052 1.00 97.00 115 LEU A O 1
ATOM 863 N N . LEU A 1 116 ? 4.862 -15.958 -2.557 1.00 97.62 116 LEU A N 1
ATOM 864 C CA . LEU A 1 116 ? 5.900 -16.837 -2.014 1.00 97.62 116 LEU A CA 1
ATOM 865 C C . LEU A 1 116 ? 5.983 -16.807 -0.478 1.00 97.62 116 LEU A C 1
ATOM 867 O O . LEU A 1 116 ? 6.285 -17.835 0.127 1.00 97.62 116 LEU A O 1
ATOM 871 N N . ASP A 1 117 ? 5.741 -15.656 0.156 1.00 96.00 117 ASP A N 1
ATOM 872 C CA . ASP A 1 117 ? 5.725 -15.513 1.617 1.00 96.00 117 ASP A CA 1
ATOM 873 C C . ASP A 1 117 ? 4.799 -14.378 2.080 1.00 96.00 117 ASP A C 1
ATOM 875 O O . ASP A 1 117 ? 5.227 -13.246 2.313 1.00 96.00 117 ASP A O 1
ATOM 879 N N . ALA A 1 118 ? 3.527 -14.715 2.300 1.00 93.69 118 ALA A N 1
ATOM 880 C CA . ALA A 1 118 ? 2.505 -13.767 2.742 1.00 93.69 118 ALA A CA 1
ATOM 881 C C . ALA A 1 118 ? 2.679 -13.277 4.199 1.00 93.69 118 ALA A C 1
ATOM 883 O O . ALA A 1 118 ? 2.002 -12.331 4.609 1.00 93.69 118 ALA A O 1
ATOM 884 N N . VAL A 1 119 ? 3.541 -13.917 5.008 1.00 93.69 119 VAL A N 1
ATOM 885 C CA . VAL A 1 119 ? 3.761 -13.566 6.430 1.00 93.69 119 VAL A CA 1
ATOM 886 C C . VAL A 1 119 ? 4.804 -12.452 6.577 1.00 93.69 119 VAL A C 1
ATOM 888 O O . VAL A 1 119 ? 4.965 -11.871 7.657 1.00 93.69 119 VAL A O 1
ATOM 891 N N . ARG A 1 120 ? 5.493 -12.107 5.486 1.00 91.00 120 ARG A N 1
ATOM 892 C CA . ARG A 1 120 ? 6.489 -11.043 5.450 1.00 91.00 120 ARG A CA 1
ATOM 893 C C . ARG A 1 120 ? 5.892 -9.701 5.880 1.00 91.00 120 ARG A C 1
ATOM 895 O O . ARG A 1 120 ? 4.780 -9.328 5.514 1.00 91.00 120 ARG A O 1
ATOM 902 N N . SER A 1 121 ? 6.663 -8.941 6.657 1.00 86.50 121 SER A N 1
ATOM 903 C CA . SER A 1 121 ? 6.221 -7.647 7.193 1.00 86.50 121 SER A CA 1
ATOM 904 C C . SER A 1 121 ? 6.158 -6.532 6.146 1.00 86.50 121 SER A C 1
ATOM 906 O O . SER A 1 121 ? 5.392 -5.586 6.318 1.00 86.50 121 SER A O 1
ATOM 908 N N . ARG A 1 122 ? 6.976 -6.620 5.089 1.00 88.38 122 ARG A N 1
ATOM 909 C CA . ARG A 1 122 ? 7.053 -5.652 3.987 1.00 88.38 122 ARG A CA 1
ATOM 910 C C . ARG A 1 122 ? 7.639 -6.287 2.729 1.00 88.38 122 ARG A C 1
ATOM 912 O O . ARG A 1 122 ? 8.420 -7.229 2.831 1.00 88.38 122 ARG A O 1
ATOM 919 N N . TYR A 1 123 ? 7.333 -5.697 1.580 1.00 93.00 123 TYR A N 1
ATOM 920 C CA . TYR A 1 123 ? 7.763 -6.161 0.259 1.00 93.00 123 TYR A CA 1
ATOM 921 C C . TYR A 1 123 ? 8.574 -5.084 -0.476 1.00 93.00 123 TYR A C 1
ATOM 923 O O . TYR A 1 123 ? 8.380 -4.886 -1.664 1.00 93.00 123 TYR A O 1
ATOM 931 N N . ASP A 1 124 ? 9.449 -4.358 0.232 1.00 93.69 124 ASP A N 1
ATOM 932 C CA . ASP A 1 124 ? 10.319 -3.345 -0.389 1.00 93.69 124 ASP A CA 1
ATOM 933 C C . ASP A 1 124 ? 11.286 -4.000 -1.385 1.00 93.69 124 ASP A C 1
ATOM 935 O O . ASP A 1 124 ? 11.943 -4.992 -1.055 1.00 93.69 124 ASP A O 1
ATOM 939 N N . LEU A 1 125 ? 11.397 -3.438 -2.590 1.00 95.88 125 LEU A N 1
ATOM 940 C CA . LEU A 1 125 ? 12.199 -4.009 -3.673 1.00 95.88 125 LEU A CA 1
ATOM 941 C C . LEU A 1 125 ? 13.683 -4.164 -3.308 1.00 95.88 125 LEU A C 1
ATOM 943 O O . LEU A 1 125 ? 14.307 -5.115 -3.766 1.00 95.88 125 LEU A O 1
ATOM 947 N N . GLY A 1 126 ? 14.248 -3.315 -2.448 1.00 95.31 126 GLY A N 1
ATOM 948 C CA . GLY A 1 126 ? 15.640 -3.470 -2.021 1.00 95.31 126 GLY A CA 1
ATOM 949 C C . GLY A 1 126 ? 15.824 -4.651 -1.089 1.00 95.31 126 GLY A C 1
ATOM 950 O O . GLY A 1 126 ? 16.773 -5.414 -1.240 1.00 95.31 126 GLY A O 1
ATOM 951 N N . ASP A 1 127 ? 14.897 -4.871 -0.158 1.00 94.88 127 ASP A N 1
ATOM 952 C CA . ASP A 1 127 ? 14.927 -6.081 0.668 1.00 94.88 127 ASP A CA 1
ATOM 953 C C . ASP A 1 127 ? 14.743 -7.347 -0.173 1.00 94.88 127 ASP A C 1
ATOM 955 O O . ASP A 1 127 ? 15.419 -8.350 0.072 1.00 94.88 127 ASP A O 1
ATOM 959 N N . LEU A 1 128 ? 13.875 -7.295 -1.189 1.00 96.69 128 LEU A N 1
ATOM 960 C CA . LEU A 1 128 ? 13.737 -8.380 -2.160 1.00 96.69 128 LEU A CA 1
ATOM 961 C C . LEU A 1 128 ? 15.036 -8.591 -2.946 1.00 96.69 128 LEU A C 1
ATOM 963 O O . LEU A 1 128 ? 15.463 -9.733 -3.092 1.00 96.69 128 LEU A O 1
ATOM 967 N N . ALA A 1 129 ? 15.702 -7.523 -3.385 1.00 96.69 129 ALA A N 1
ATOM 968 C CA . ALA A 1 129 ? 16.963 -7.593 -4.116 1.00 96.69 129 ALA A CA 1
ATOM 969 C C . ALA A 1 129 ? 18.097 -8.196 -3.279 1.00 96.69 129 ALA A C 1
ATOM 971 O O . ALA A 1 129 ? 18.782 -9.097 -3.761 1.00 96.69 129 ALA A O 1
ATOM 972 N N . ARG A 1 130 ? 18.257 -7.792 -2.010 1.00 96.00 130 ARG A N 1
ATOM 973 C CA . ARG A 1 130 ? 19.268 -8.385 -1.111 1.00 96.00 130 ARG A CA 1
ATOM 974 C C . ARG A 1 130 ? 19.115 -9.893 -0.996 1.00 96.00 130 ARG A C 1
ATOM 976 O O . ARG A 1 130 ? 20.094 -10.627 -1.091 1.00 96.00 130 ARG A O 1
ATOM 983 N N . GLU A 1 131 ? 17.883 -10.357 -0.812 1.00 95.12 131 GLU A N 1
ATOM 984 C CA . GLU A 1 131 ? 17.582 -11.778 -0.633 1.00 95.12 131 GLU A CA 1
ATOM 985 C C . GLU A 1 131 ? 17.618 -12.576 -1.943 1.00 95.12 131 GLU A C 1
ATOM 987 O O . GLU A 1 131 ? 18.054 -13.727 -1.955 1.00 95.12 131 GLU A O 1
ATOM 992 N N . ALA A 1 132 ? 17.130 -12.002 -3.044 1.00 96.06 132 ALA A N 1
ATOM 993 C CA . ALA A 1 132 ? 17.069 -12.670 -4.340 1.00 96.06 132 ALA A CA 1
ATOM 994 C C . ALA A 1 132 ? 18.446 -12.751 -5.010 1.00 96.06 132 ALA A C 1
ATOM 996 O O . ALA A 1 132 ? 18.790 -13.793 -5.564 1.00 96.06 132 ALA A O 1
ATOM 997 N N . LEU A 1 133 ? 19.235 -11.676 -4.923 1.00 95.31 133 LEU A N 1
ATOM 998 C CA . LEU A 1 133 ? 20.528 -11.533 -5.599 1.00 95.31 133 LEU A CA 1
ATOM 999 C C . LEU A 1 133 ? 21.719 -11.860 -4.684 1.00 95.31 133 LEU A C 1
ATOM 1001 O O . LEU A 1 133 ? 22.856 -11.895 -5.149 1.00 95.31 133 LEU A O 1
ATOM 1005 N N . ASN A 1 134 ? 21.465 -12.130 -3.397 1.00 94.44 134 ASN A N 1
ATOM 1006 C CA . ASN A 1 134 ? 22.477 -12.428 -2.381 1.00 94.44 134 ASN A CA 1
ATOM 1007 C C . ASN A 1 134 ? 23.555 -11.329 -2.279 1.00 94.44 134 ASN A C 1
ATOM 1009 O O . ASN A 1 134 ? 24.757 -11.604 -2.278 1.00 94.44 134 ASN A O 1
ATOM 1013 N N . VAL A 1 135 ? 23.097 -10.077 -2.210 1.00 92.56 135 VAL A N 1
ATOM 1014 C CA . VAL A 1 135 ? 23.928 -8.869 -2.088 1.00 92.56 135 VAL A CA 1
ATOM 1015 C C . VAL A 1 135 ? 23.756 -8.224 -0.713 1.00 92.56 135 VAL A C 1
ATOM 1017 O O . VAL A 1 135 ? 22.702 -8.339 -0.085 1.00 92.56 135 VAL A O 1
ATOM 1020 N N . GLU A 1 136 ? 24.800 -7.547 -0.229 1.00 88.56 136 GLU A N 1
ATOM 1021 C CA . GLU A 1 136 ? 24.782 -6.904 1.095 1.00 88.56 136 GLU A CA 1
ATOM 1022 C C . GLU A 1 136 ? 23.815 -5.716 1.152 1.00 88.56 136 GLU A C 1
ATOM 1024 O O . GLU A 1 136 ? 23.090 -5.555 2.139 1.00 88.56 136 GLU A O 1
ATOM 1029 N N . GLU A 1 137 ? 23.762 -4.933 0.075 1.00 87.75 137 GLU A N 1
ATOM 1030 C CA . GLU A 1 137 ? 22.929 -3.742 -0.071 1.00 87.75 137 GLU A CA 1
ATOM 1031 C C . GLU A 1 137 ? 21.946 -3.920 -1.227 1.00 87.75 137 GLU A C 1
ATOM 1033 O O . GLU A 1 137 ? 22.309 -4.375 -2.309 1.00 87.75 137 GLU A O 1
ATOM 1038 N N . GLY A 1 138 ? 20.680 -3.586 -0.975 1.00 86.19 138 GLY A N 1
ATOM 1039 C CA . GLY A 1 138 ? 19.593 -3.712 -1.950 1.00 86.19 138 GLY A CA 1
ATOM 1040 C C . GLY A 1 138 ? 19.281 -2.419 -2.678 1.00 86.19 138 GLY A C 1
ATOM 1041 O O . GLY A 1 138 ? 18.459 -2.426 -3.575 1.00 86.19 138 GLY A O 1
ATOM 1042 N N . TRP A 1 139 ? 19.898 -1.320 -2.259 1.00 91.62 139 TRP A N 1
ATOM 1043 C CA . TRP A 1 139 ? 19.809 -0.002 -2.862 1.00 91.62 139 TRP A CA 1
ATOM 1044 C C . TRP A 1 139 ? 21.156 0.669 -2.668 1.00 91.62 139 TRP A C 1
ATOM 1046 O O . TRP A 1 139 ? 21.775 0.511 -1.616 1.00 91.62 139 TRP A O 1
ATOM 1056 N N . THR A 1 140 ? 21.589 1.434 -3.652 1.00 89.31 140 THR A N 1
ATOM 1057 C CA . THR A 1 140 ? 22.778 2.272 -3.548 1.00 89.31 140 THR A CA 1
ATOM 1058 C C . THR A 1 140 ? 22.505 3.471 -2.639 1.00 89.31 140 THR A C 1
ATOM 1060 O O . THR A 1 140 ? 21.437 4.083 -2.674 1.00 89.31 140 THR A O 1
ATOM 1063 N N . GLU A 1 141 ? 23.483 3.826 -1.802 1.00 84.75 141 GLU A N 1
ATOM 1064 C CA . GLU A 1 141 ? 23.319 4.907 -0.819 1.00 84.75 141 GLU A CA 1
ATOM 1065 C C . GLU A 1 141 ? 23.304 6.311 -1.443 1.00 84.75 141 GLU A C 1
ATOM 1067 O O . GLU A 1 141 ? 22.676 7.228 -0.908 1.00 84.75 141 GLU A O 1
ATOM 1072 N N . ALA A 1 142 ? 24.015 6.502 -2.557 1.00 87.94 142 ALA A N 1
ATOM 1073 C CA . ALA A 1 142 ? 24.215 7.804 -3.178 1.00 87.94 142 ALA A CA 1
ATOM 1074 C C . ALA A 1 142 ? 23.928 7.763 -4.679 1.00 87.94 142 ALA A C 1
ATOM 1076 O O . ALA A 1 142 ? 24.311 6.826 -5.378 1.00 87.94 142 ALA A O 1
ATOM 1077 N N . ALA A 1 143 ? 23.297 8.831 -5.169 1.00 89.50 143 ALA A N 1
ATOM 1078 C CA . ALA A 1 143 ? 23.057 9.013 -6.591 1.00 89.50 143 ALA A CA 1
ATOM 1079 C C . ALA A 1 143 ? 24.368 9.193 -7.369 1.00 89.50 143 ALA A C 1
ATOM 1081 O O . ALA A 1 143 ? 25.316 9.821 -6.886 1.00 89.50 143 ALA A O 1
ATOM 1082 N N . GLY A 1 144 ? 24.395 8.673 -8.596 1.00 85.38 144 GLY A N 1
ATOM 1083 C CA . GLY A 1 144 ? 25.484 8.910 -9.536 1.00 85.38 144 GLY A CA 1
ATOM 1084 C C . GLY A 1 144 ? 25.615 10.384 -9.937 1.00 85.38 144 GLY A C 1
ATOM 1085 O O . GLY A 1 144 ? 24.681 11.179 -9.822 1.00 85.38 144 GLY A O 1
ATOM 1086 N N . GLU A 1 145 ? 26.794 10.759 -10.438 1.00 88.81 145 GLU A N 1
ATOM 1087 C CA . GLU A 1 145 ? 27.063 12.123 -10.900 1.00 88.81 145 GLU A CA 1
ATOM 1088 C C . GLU A 1 145 ? 26.075 12.542 -12.003 1.00 88.81 145 GLU A C 1
ATOM 1090 O O . GLU A 1 145 ? 25.889 11.831 -12.989 1.00 88.81 145 GLU A O 1
ATOM 1095 N N . GLY A 1 146 ? 25.443 13.707 -11.832 1.00 88.25 146 GLY A N 1
ATOM 1096 C CA . GLY A 1 146 ? 24.481 14.256 -12.793 1.00 88.25 146 GLY A CA 1
ATOM 1097 C C . GLY A 1 146 ? 23.033 13.787 -12.617 1.00 88.25 146 GLY A C 1
ATOM 1098 O O . GLY A 1 146 ? 22.184 14.212 -13.394 1.00 88.25 146 GLY A O 1
ATOM 1099 N N . TRP A 1 147 ? 22.738 12.971 -11.601 1.00 92.44 147 TRP A N 1
ATOM 1100 C CA . TRP A 1 147 ? 21.390 12.481 -11.304 1.00 92.44 147 TRP A CA 1
ATOM 1101 C C . TRP A 1 147 ? 20.824 13.120 -10.037 1.00 92.44 147 TRP A C 1
ATOM 1103 O O . TRP A 1 147 ? 21.546 13.308 -9.054 1.00 92.44 147 TRP A O 1
ATOM 1113 N N . THR A 1 148 ? 19.519 13.408 -10.015 1.00 92.88 148 THR A N 1
ATOM 1114 C CA . THR A 1 148 ? 18.845 13.653 -8.729 1.00 92.88 148 THR A CA 1
ATOM 1115 C C . THR A 1 148 ? 18.655 12.329 -7.977 1.00 92.88 148 THR A C 1
ATOM 1117 O O . THR A 1 148 ? 18.586 11.270 -8.614 1.00 92.88 148 THR A O 1
ATOM 1120 N N . PRO A 1 149 ? 18.531 12.352 -6.635 1.00 91.44 149 PRO A N 1
ATOM 1121 C CA . PRO A 1 149 ? 18.234 11.152 -5.858 1.00 91.44 149 PRO A CA 1
ATOM 1122 C C . PRO A 1 149 ? 17.012 10.384 -6.371 1.00 91.44 149 PRO A C 1
ATOM 1124 O O . PRO A 1 149 ? 17.057 9.166 -6.467 1.00 91.44 149 PRO A O 1
ATOM 1127 N N . GLU A 1 150 ? 15.945 11.077 -6.764 1.00 89.94 150 GLU A N 1
ATOM 1128 C CA . GLU A 1 150 ? 14.693 10.478 -7.238 1.00 89.94 150 GLU A CA 1
ATOM 1129 C C . GLU A 1 150 ? 14.853 9.809 -8.609 1.00 89.94 150 GLU A C 1
ATOM 1131 O O . GLU A 1 150 ? 14.376 8.690 -8.819 1.00 89.94 150 GLU A O 1
ATOM 1136 N N . GLN A 1 151 ? 15.553 10.467 -9.540 1.00 93.69 151 GLN A N 1
ATOM 1137 C CA . GLN A 1 151 ? 15.840 9.905 -10.861 1.00 93.69 151 GLN A CA 1
ATOM 1138 C C . GLN A 1 151 ? 16.699 8.645 -10.733 1.00 93.69 151 GLN A C 1
ATOM 1140 O O . GLN A 1 151 ? 16.386 7.615 -11.330 1.00 93.69 151 GLN A O 1
ATOM 1145 N N . TRP A 1 152 ? 17.745 8.713 -9.903 1.00 94.31 152 TRP A N 1
ATOM 1146 C CA . TRP A 1 152 ? 18.633 7.586 -9.633 1.00 94.31 152 TRP A CA 1
ATOM 1147 C C . TRP A 1 152 ? 17.881 6.416 -8.996 1.00 94.31 152 TRP A C 1
ATOM 1149 O O . TRP A 1 152 ? 17.951 5.292 -9.486 1.00 94.31 152 TRP A O 1
ATOM 1159 N N . ARG A 1 153 ? 17.077 6.700 -7.965 1.00 93.38 153 ARG A N 1
ATOM 1160 C CA . ARG A 1 153 ? 16.234 5.716 -7.280 1.00 93.38 153 ARG A CA 1
ATOM 1161 C C . ARG A 1 153 ? 15.282 5.005 -8.241 1.00 93.38 153 ARG A C 1
ATOM 1163 O O . ARG A 1 153 ? 15.093 3.798 -8.137 1.00 93.38 153 ARG A O 1
ATOM 1170 N N . THR A 1 154 ? 14.690 5.742 -9.179 1.00 95.44 154 THR A N 1
ATOM 1171 C CA . THR A 1 154 ? 13.774 5.178 -10.180 1.00 95.44 154 THR A CA 1
ATOM 1172 C C . THR A 1 154 ? 14.529 4.326 -11.203 1.00 95.44 154 THR A C 1
ATOM 1174 O O . THR A 1 154 ? 14.083 3.227 -11.532 1.00 95.44 154 THR A O 1
ATOM 1177 N N . ALA A 1 155 ? 15.690 4.796 -11.675 1.00 95.81 155 ALA A N 1
ATOM 1178 C CA . ALA A 1 155 ? 16.555 4.045 -12.583 1.00 95.81 155 ALA A CA 1
ATOM 1179 C C . ALA A 1 155 ? 16.999 2.710 -11.972 1.00 95.81 155 ALA A C 1
ATOM 1181 O O . ALA A 1 155 ? 16.877 1.664 -12.612 1.00 95.81 155 ALA A O 1
ATOM 1182 N N . GLU A 1 156 ? 17.442 2.748 -10.719 1.00 95.56 156 GLU A N 1
ATOM 1183 C CA . GLU A 1 156 ? 17.827 1.576 -9.945 1.00 95.56 156 GLU A CA 1
ATOM 1184 C C . GLU A 1 156 ? 16.642 0.636 -9.697 1.00 95.56 156 GLU A C 1
ATOM 1186 O O . GLU A 1 156 ? 16.776 -0.574 -9.850 1.00 95.56 156 GLU A O 1
ATOM 1191 N N . ALA A 1 157 ? 15.455 1.167 -9.388 1.00 96.81 157 ALA A N 1
ATOM 1192 C CA . ALA A 1 157 ? 14.260 0.347 -9.207 1.00 96.81 157 ALA A CA 1
ATOM 1193 C C . ALA A 1 157 ? 13.896 -0.445 -10.471 1.00 96.81 157 ALA A C 1
ATOM 1195 O O . ALA A 1 157 ? 13.539 -1.615 -10.357 1.00 96.81 157 ALA A O 1
ATOM 1196 N N . ALA A 1 158 ? 14.018 0.137 -11.669 1.00 97.69 158 ALA A N 1
ATOM 1197 C CA . ALA A 1 158 ? 13.793 -0.609 -12.909 1.00 97.69 158 ALA A CA 1
ATOM 1198 C C . ALA A 1 158 ? 14.829 -1.731 -13.098 1.00 97.69 158 ALA A C 1
ATOM 1200 O O . ALA A 1 158 ? 14.464 -2.839 -13.485 1.00 97.69 158 ALA A O 1
ATOM 1201 N N . ASP A 1 159 ? 16.102 -1.472 -12.785 1.00 96.81 159 ASP A N 1
ATOM 1202 C CA . ASP A 1 159 ? 17.164 -2.480 -12.882 1.00 96.81 159 ASP A CA 1
ATOM 1203 C C . ASP A 1 159 ? 16.967 -3.639 -11.897 1.00 96.81 159 ASP A C 1
ATOM 1205 O O . ASP A 1 159 ? 16.963 -4.808 -12.288 1.00 96.81 159 ASP A O 1
ATOM 1209 N N . LEU A 1 160 ? 16.728 -3.325 -10.624 1.00 97.06 160 LEU A N 1
ATOM 1210 C CA . LEU A 1 160 ? 16.462 -4.348 -9.619 1.00 97.06 160 LEU A CA 1
ATOM 1211 C C . LEU A 1 160 ? 15.180 -5.110 -9.913 1.00 97.06 160 LEU A C 1
ATOM 1213 O O . LEU A 1 160 ? 15.143 -6.314 -9.700 1.00 97.06 160 LEU A O 1
ATOM 1217 N N . THR A 1 161 ? 14.150 -4.451 -10.445 1.00 97.94 161 THR A N 1
ATOM 1218 C CA . THR A 1 161 ? 12.930 -5.138 -10.874 1.00 97.94 161 THR A CA 1
ATOM 1219 C C . THR A 1 161 ? 13.244 -6.193 -11.932 1.00 97.94 161 THR A C 1
ATOM 1221 O O . THR A 1 161 ? 12.771 -7.317 -11.797 1.00 97.94 161 THR A O 1
ATOM 1224 N N . ALA A 1 162 ? 14.060 -5.871 -12.944 1.00 96.62 162 ALA A N 1
ATOM 1225 C CA . ALA A 1 162 ? 14.457 -6.839 -13.969 1.00 96.62 162 ALA A CA 1
ATOM 1226 C C . ALA A 1 162 ? 15.160 -8.057 -13.352 1.00 96.62 162 ALA A C 1
ATOM 1228 O O . ALA A 1 162 ? 14.779 -9.191 -13.615 1.00 96.62 162 ALA A O 1
ATOM 1229 N N . GLN A 1 163 ? 16.144 -7.820 -12.482 1.00 96.88 163 GLN A N 1
ATOM 1230 C CA . GLN A 1 163 ? 16.939 -8.889 -11.870 1.00 96.88 163 GLN A CA 1
ATOM 1231 C C . GLN A 1 163 ? 16.139 -9.732 -10.865 1.00 96.88 163 GLN A C 1
ATOM 1233 O O . GLN A 1 163 ? 16.284 -10.952 -10.808 1.00 96.88 163 GLN A O 1
ATOM 1238 N N . VAL A 1 164 ? 15.300 -9.091 -10.049 1.00 97.75 164 VAL A N 1
ATOM 1239 C CA . VAL A 1 164 ? 14.499 -9.757 -9.014 1.00 97.75 164 VAL A CA 1
ATOM 1240 C C . VAL A 1 164 ? 13.343 -10.538 -9.632 1.00 97.75 164 VAL A C 1
ATOM 1242 O O . VAL A 1 164 ? 13.043 -11.627 -9.143 1.00 97.75 164 VAL A O 1
ATOM 1245 N N . ALA A 1 165 ? 12.715 -10.025 -10.695 1.00 97.38 165 ALA A N 1
ATOM 1246 C CA . ALA A 1 165 ? 11.610 -10.702 -11.369 1.00 97.38 165 ALA A CA 1
ATOM 1247 C C . ALA A 1 165 ? 12.005 -12.105 -11.831 1.00 97.38 165 ALA A C 1
ATOM 1249 O O . ALA A 1 165 ? 11.327 -13.058 -11.461 1.00 97.38 165 ALA A O 1
ATOM 1250 N N . ASP A 1 166 ? 13.145 -12.249 -12.510 1.00 94.75 166 ASP A N 1
ATOM 1251 C CA . ASP A 1 166 ? 13.627 -13.549 -12.993 1.00 94.75 166 ASP A CA 1
ATOM 1252 C C . ASP A 1 166 ? 13.784 -14.566 -11.846 1.00 94.75 166 ASP A C 1
ATOM 1254 O O . ASP A 1 166 ? 13.361 -15.722 -11.945 1.00 94.75 166 ASP A O 1
ATOM 1258 N N . VAL A 1 167 ? 14.352 -14.130 -10.715 1.00 97.75 167 VAL A N 1
ATOM 1259 C CA . VAL A 1 167 ? 14.568 -14.993 -9.543 1.00 97.75 167 VAL A CA 1
ATOM 1260 C C . VAL A 1 167 ? 13.247 -15.378 -8.877 1.00 97.75 167 VAL A C 1
ATOM 1262 O O . VAL A 1 167 ? 13.054 -16.541 -8.514 1.00 97.75 167 VAL A O 1
ATOM 1265 N N . LEU A 1 168 ? 12.336 -14.422 -8.681 1.00 98.19 168 LEU A N 1
ATOM 1266 C CA . LEU A 1 168 ? 11.053 -14.691 -8.033 1.00 98.19 168 LEU A CA 1
ATOM 1267 C C . LEU A 1 168 ? 10.135 -15.528 -8.927 1.00 98.19 168 LEU A C 1
ATOM 1269 O O . LEU A 1 168 ? 9.504 -16.454 -8.422 1.00 98.19 168 LEU A O 1
ATOM 1273 N N . HIS A 1 169 ? 10.120 -15.274 -10.235 1.00 97.06 169 HIS A N 1
ATOM 1274 C CA . HIS A 1 169 ? 9.381 -16.074 -11.207 1.00 97.06 169 HIS A CA 1
ATOM 1275 C C . HIS A 1 169 ? 9.843 -17.536 -11.178 1.00 97.06 169 HIS A C 1
ATOM 1277 O O . HIS A 1 169 ? 9.025 -18.449 -11.070 1.00 97.06 169 HIS A O 1
ATOM 1283 N N . GLY A 1 170 ? 11.162 -17.771 -11.157 1.00 97.75 170 GLY A N 1
ATOM 1284 C CA . GLY A 1 170 ? 11.724 -19.113 -10.986 1.00 97.75 170 GLY A CA 1
ATOM 1285 C C . GLY A 1 170 ? 11.218 -19.811 -9.719 1.00 97.75 170 GLY A C 1
ATOM 1286 O O . GLY A 1 170 ? 10.783 -20.959 -9.773 1.00 97.75 170 GLY A O 1
ATOM 1287 N N . ARG A 1 171 ? 11.177 -19.102 -8.585 1.00 98.25 171 ARG A N 1
ATOM 1288 C CA . ARG A 1 171 ? 10.655 -19.646 -7.318 1.00 98.25 171 ARG A CA 1
ATOM 1289 C C . ARG A 1 171 ? 9.149 -19.928 -7.365 1.00 98.25 171 ARG A C 1
ATOM 1291 O O . ARG A 1 171 ? 8.702 -20.915 -6.783 1.00 98.25 171 ARG A O 1
ATOM 1298 N N . VAL A 1 172 ? 8.365 -19.090 -8.046 1.00 98.38 172 VAL A N 1
ATOM 1299 C CA . VAL A 1 172 ? 6.921 -19.307 -8.265 1.00 98.38 172 VAL A CA 1
ATOM 1300 C C . VAL A 1 172 ? 6.692 -20.595 -9.059 1.00 98.38 172 VAL A C 1
ATOM 1302 O O . VAL A 1 172 ? 5.850 -21.410 -8.670 1.00 98.38 172 VAL A O 1
ATOM 1305 N N . LEU A 1 173 ? 7.477 -20.818 -10.119 1.00 97.94 173 LEU A N 1
ATOM 1306 C CA . LEU A 1 173 ? 7.445 -22.054 -10.906 1.00 97.94 173 LEU A CA 1
ATOM 1307 C C . LEU A 1 173 ? 7.839 -23.274 -10.061 1.00 97.94 173 LEU A C 1
ATOM 1309 O O . LEU A 1 173 ? 7.128 -24.278 -10.062 1.00 97.94 173 LEU A O 1
ATOM 1313 N N . GLU A 1 174 ? 8.931 -23.184 -9.299 1.00 98.12 174 GLU A N 1
ATOM 1314 C CA . GLU A 1 174 ? 9.419 -24.268 -8.432 1.00 98.12 174 GLU A CA 1
ATOM 1315 C C . GLU A 1 174 ? 8.389 -24.703 -7.378 1.00 98.12 174 GLU A C 1
ATOM 1317 O O . GLU A 1 174 ? 8.302 -25.889 -7.052 1.00 98.12 174 GLU A O 1
ATOM 1322 N N . GLN A 1 175 ? 7.584 -23.768 -6.864 1.00 97.94 175 GLN A N 1
ATOM 1323 C CA . GLN A 1 175 ? 6.510 -24.058 -5.909 1.00 97.94 175 GLN A CA 1
ATOM 1324 C C . GLN A 1 175 ? 5.175 -24.440 -6.573 1.00 97.94 175 GLN A C 1
ATOM 1326 O O . GLN A 1 175 ? 4.211 -24.748 -5.870 1.00 97.94 175 GLN A O 1
ATOM 1331 N N . GLY A 1 176 ? 5.097 -24.451 -7.909 1.00 97.69 176 GLY A N 1
ATOM 1332 C CA . GLY A 1 176 ? 3.877 -24.783 -8.648 1.00 97.69 176 GLY A CA 1
ATOM 1333 C C . GLY A 1 176 ? 2.765 -23.737 -8.508 1.00 97.69 176 GLY A C 1
ATOM 1334 O O . GLY A 1 176 ? 1.587 -24.083 -8.589 1.00 97.69 176 GLY A O 1
ATOM 1335 N N . LEU A 1 177 ? 3.126 -22.472 -8.275 1.00 98.19 177 LEU A N 1
ATOM 1336 C CA . LEU A 1 177 ? 2.190 -21.367 -8.024 1.00 98.19 177 LEU A CA 1
ATOM 1337 C C . LEU A 1 177 ? 1.858 -20.552 -9.287 1.00 98.19 177 LEU A C 1
ATOM 1339 O O . LEU A 1 177 ? 1.106 -19.583 -9.214 1.00 98.19 177 LEU A O 1
ATOM 1343 N N . GLU A 1 178 ? 2.374 -20.961 -10.447 1.00 97.62 178 GLU A N 1
ATOM 1344 C CA . GLU A 1 178 ? 2.254 -20.248 -11.727 1.00 97.62 178 GLU A CA 1
ATOM 1345 C C . GLU A 1 178 ? 0.809 -19.923 -12.122 1.00 97.62 178 GLU A C 1
ATOM 1347 O O . GLU A 1 178 ? 0.517 -18.789 -12.487 1.00 97.62 178 GLU A O 1
ATOM 1352 N N . SER A 1 179 ? -0.112 -20.887 -12.020 1.00 98.00 179 SER A N 1
ATOM 1353 C CA . SER A 1 179 ? -1.515 -20.660 -12.397 1.00 98.00 179 SER A CA 1
ATOM 1354 C C . SER A 1 179 ? -2.167 -19.597 -11.506 1.00 98.00 179 SER A C 1
ATOM 1356 O O . SER A 1 179 ? -2.852 -18.711 -12.006 1.00 98.00 179 SER A O 1
ATOM 1358 N N . ILE A 1 180 ? -1.882 -19.599 -10.197 1.00 97.94 180 ILE A N 1
ATOM 1359 C CA . ILE A 1 180 ? -2.378 -18.559 -9.280 1.00 97.94 180 ILE A CA 1
ATOM 1360 C C . ILE A 1 180 ? -1.774 -17.205 -9.657 1.00 97.94 180 ILE A C 1
ATOM 1362 O O . ILE A 1 180 ? -2.492 -16.215 -9.780 1.00 97.94 180 ILE A O 1
ATOM 1366 N N . TYR A 1 181 ? -0.465 -17.164 -9.888 1.00 98.19 181 TYR A N 1
ATOM 1367 C CA . TYR A 1 181 ? 0.232 -15.932 -10.227 1.00 98.19 181 TYR A CA 1
ATOM 1368 C C . TYR A 1 181 ? -0.285 -15.308 -11.536 1.00 98.19 181 TYR A C 1
ATOM 1370 O O . TYR A 1 181 ? -0.701 -14.150 -11.553 1.00 98.19 181 TYR A O 1
ATOM 1378 N N . ASN A 1 182 ? -0.353 -16.096 -12.609 1.00 97.00 182 ASN A N 1
ATOM 1379 C CA . ASN A 1 182 ? -0.668 -15.609 -13.952 1.00 97.00 182 ASN A CA 1
ATOM 1380 C C . ASN A 1 182 ? -2.172 -15.436 -14.206 1.00 97.00 182 ASN A C 1
ATOM 1382 O O . ASN A 1 182 ? -2.566 -14.540 -14.950 1.00 97.00 182 ASN A O 1
ATOM 1386 N N . GLU A 1 183 ? -3.025 -16.282 -13.621 1.00 97.62 183 GLU A N 1
ATOM 1387 C CA . GLU A 1 183 ? -4.473 -16.252 -13.879 1.00 97.62 183 GLU A CA 1
ATOM 1388 C C . GLU A 1 183 ? -5.249 -15.438 -12.834 1.00 97.62 183 GLU A C 1
ATOM 1390 O O . GLU A 1 183 ? -6.382 -15.032 -13.104 1.00 97.62 183 GLU A O 1
ATOM 1395 N N . ILE A 1 184 ? -4.661 -15.182 -11.656 1.00 97.44 184 ILE A N 1
ATOM 1396 C CA . ILE A 1 184 ? -5.320 -14.464 -10.554 1.00 97.44 184 ILE A CA 1
ATOM 1397 C C . ILE A 1 184 ? -4.557 -13.189 -10.183 1.00 97.44 184 ILE A C 1
ATOM 1399 O O . ILE A 1 184 ? -5.118 -12.103 -10.328 1.00 97.44 184 ILE A O 1
ATOM 1403 N N . GLU A 1 185 ? -3.304 -13.289 -9.733 1.00 97.00 185 GLU A N 1
ATOM 1404 C CA . GLU A 1 185 ? -2.584 -12.147 -9.140 1.00 97.00 185 GLU A CA 1
ATOM 1405 C C . GLU A 1 185 ? -2.255 -11.047 -10.165 1.00 97.00 185 GLU A C 1
ATOM 1407 O O . GLU A 1 185 ? -2.570 -9.875 -9.951 1.00 97.00 185 GLU A O 1
ATOM 1412 N N . ILE A 1 186 ? -1.689 -11.397 -11.323 1.00 97.25 186 ILE A N 1
ATOM 1413 C CA . ILE A 1 186 ? -1.371 -10.403 -12.360 1.00 97.25 186 ILE A CA 1
ATOM 1414 C C . ILE A 1 186 ? -2.646 -9.733 -12.923 1.00 97.25 186 ILE A C 1
ATOM 1416 O O . ILE A 1 186 ? -2.702 -8.498 -12.959 1.00 97.25 186 ILE A O 1
ATOM 1420 N N . PRO A 1 187 ? -3.719 -10.464 -13.307 1.00 96.44 187 PRO A N 1
ATOM 1421 C CA . PRO A 1 187 ? -4.926 -9.843 -13.860 1.00 96.44 187 PRO A CA 1
ATOM 1422 C C . PRO A 1 187 ? -5.741 -9.021 -12.851 1.00 96.44 187 PRO A C 1
ATOM 1424 O O . PRO A 1 187 ? -6.466 -8.103 -13.258 1.00 96.44 187 PRO A O 1
ATOM 1427 N N . ILE A 1 188 ? -5.663 -9.327 -11.547 1.00 95.88 188 ILE A N 1
ATOM 1428 C CA . ILE A 1 188 ? -6.452 -8.610 -10.535 1.00 95.88 188 ILE A CA 1
ATOM 1429 C C . ILE A 1 188 ? -5.892 -7.214 -10.249 1.00 95.88 188 ILE A C 1
ATOM 1431 O O . ILE A 1 188 ? -6.675 -6.304 -9.983 1.00 95.88 188 ILE A O 1
ATOM 1435 N N . ALA A 1 189 ? -4.580 -6.992 -10.368 1.00 94.12 189 ALA A N 1
ATOM 1436 C CA . ALA A 1 189 ? -3.954 -5.694 -10.104 1.00 94.12 189 ALA A CA 1
ATOM 1437 C C . ALA A 1 189 ? -4.568 -4.526 -10.917 1.00 94.12 189 ALA A C 1
ATOM 1439 O O . ALA A 1 189 ? -5.064 -3.571 -10.303 1.00 94.12 189 ALA A O 1
ATOM 1440 N N . PRO A 1 190 ? -4.653 -4.575 -12.266 1.00 93.31 190 PRO A N 1
ATOM 1441 C CA . PRO A 1 190 ? -5.317 -3.523 -13.039 1.00 93.31 190 PRO A CA 1
ATOM 1442 C C . PRO A 1 190 ? -6.835 -3.468 -12.794 1.00 93.31 190 PRO A C 1
ATOM 1444 O O . PRO A 1 190 ? -7.440 -2.399 -12.907 1.00 93.31 190 PRO A O 1
ATOM 1447 N N . LEU A 1 191 ? -7.480 -4.585 -12.431 1.00 94.31 191 LEU A N 1
ATOM 1448 C CA . LEU A 1 191 ? -8.898 -4.587 -12.055 1.00 94.31 191 LEU A CA 1
ATOM 1449 C C . LEU A 1 191 ? -9.139 -3.819 -10.748 1.00 94.31 191 LEU A C 1
ATOM 1451 O O . LEU A 1 191 ? -10.072 -3.016 -10.695 1.00 94.31 191 LEU A O 1
ATOM 1455 N N . LEU A 1 192 ? -8.301 -4.022 -9.728 1.00 93.25 192 LEU A N 1
ATOM 1456 C CA . LEU A 1 192 ? -8.370 -3.295 -8.458 1.00 93.25 192 LEU A CA 1
ATOM 1457 C C . LEU A 1 192 ? -8.180 -1.798 -8.677 1.00 93.25 192 LEU A C 1
ATOM 1459 O O . LEU A 1 192 ? -8.960 -1.015 -8.143 1.00 93.25 192 LEU A O 1
ATOM 1463 N N . TYR A 1 193 ? -7.238 -1.396 -9.535 1.00 91.25 193 TYR A N 1
ATOM 1464 C CA . TYR A 1 193 ? -7.104 0.006 -9.933 1.00 91.25 193 TYR A CA 1
ATOM 1465 C C . TYR A 1 193 ? -8.411 0.571 -10.516 1.00 91.25 193 TYR A C 1
ATOM 1467 O O . TYR A 1 193 ? -8.853 1.645 -10.109 1.00 91.25 193 TYR A O 1
ATOM 1475 N N . ARG A 1 194 ? -9.081 -0.150 -11.429 1.00 91.44 194 ARG A N 1
ATOM 1476 C CA . ARG A 1 194 ? -10.366 0.308 -11.993 1.00 91.44 194 ARG A CA 1
ATOM 1477 C C . ARG A 1 194 ? -11.457 0.446 -10.930 1.00 91.44 194 ARG A C 1
ATOM 1479 O O . ARG A 1 194 ? -12.237 1.392 -11.005 1.00 91.44 194 ARG A O 1
ATOM 1486 N N . ILE A 1 195 ? -11.514 -0.466 -9.957 1.00 92.62 195 ILE A N 1
ATOM 1487 C CA . ILE A 1 195 ? -12.463 -0.398 -8.834 1.00 92.62 195 ILE A CA 1
ATOM 1488 C C . ILE A 1 195 ? -12.159 0.822 -7.954 1.00 92.62 195 ILE A C 1
ATOM 1490 O O . ILE A 1 195 ? -13.063 1.600 -7.653 1.00 92.62 195 ILE A O 1
ATOM 1494 N N . GLU A 1 196 ? -10.890 1.022 -7.589 1.00 89.38 196 GLU A N 1
ATOM 1495 C CA . GLU A 1 196 ? -10.443 2.164 -6.783 1.00 89.38 196 GLU A CA 1
ATOM 1496 C C . GLU A 1 196 ? -10.738 3.499 -7.477 1.00 89.38 196 GLU A C 1
ATOM 1498 O O . GLU A 1 196 ? -11.251 4.422 -6.842 1.00 89.38 196 GLU A O 1
ATOM 1503 N N . ARG A 1 197 ? -10.486 3.583 -8.790 1.00 87.31 197 ARG A N 1
ATOM 1504 C CA . ARG A 1 197 ? -10.749 4.776 -9.604 1.00 87.31 197 ARG A CA 1
ATOM 1505 C C . ARG A 1 197 ? -12.236 5.050 -9.805 1.00 87.31 197 ARG A C 1
ATOM 1507 O O . ARG A 1 197 ? -12.634 6.210 -9.814 1.00 87.31 197 ARG A O 1
ATOM 1514 N N . ALA A 1 198 ? -13.054 4.014 -9.994 1.00 90.44 198 ALA A N 1
ATOM 1515 C CA . ALA A 1 198 ? -14.505 4.180 -10.075 1.00 90.44 198 ALA A CA 1
ATOM 1516 C C . ALA A 1 198 ? -15.071 4.739 -8.760 1.00 90.44 198 ALA A C 1
ATOM 1518 O O . ALA A 1 198 ? -16.014 5.532 -8.775 1.00 90.44 198 ALA A O 1
ATOM 1519 N N . GLY A 1 199 ? -14.464 4.348 -7.636 1.00 88.44 199 GLY A N 1
ATOM 1520 C CA . GLY A 1 199 ? -14.848 4.793 -6.309 1.00 88.44 199 GLY A CA 1
ATOM 1521 C C . GLY A 1 199 ? -16.237 4.304 -5.899 1.00 88.44 199 GLY A C 1
ATOM 1522 O O . GLY A 1 199 ? -16.860 3.454 -6.536 1.00 88.44 199 GLY A O 1
ATOM 1523 N N . LEU A 1 200 ? -16.729 4.856 -4.793 1.00 89.62 200 LEU A N 1
ATOM 1524 C CA . LEU A 1 200 ? -18.067 4.589 -4.279 1.00 89.62 200 LEU A CA 1
ATOM 1525 C C . LEU A 1 200 ? -18.772 5.915 -4.012 1.00 89.62 200 LEU A C 1
ATOM 1527 O O . LEU A 1 200 ? -18.238 6.781 -3.319 1.00 89.62 200 LEU A O 1
ATOM 1531 N N . ARG A 1 201 ? -19.992 6.064 -4.533 1.00 90.31 201 ARG A N 1
ATOM 1532 C CA . ARG A 1 201 ? -20.826 7.230 -4.240 1.00 90.31 201 ARG A CA 1
ATOM 1533 C C . ARG A 1 201 ? -21.430 7.096 -2.845 1.00 90.31 201 ARG A C 1
ATOM 1535 O O . ARG A 1 201 ? -22.046 6.082 -2.531 1.00 90.31 201 ARG A O 1
ATOM 1542 N N . VAL A 1 202 ? -21.295 8.150 -2.049 1.00 90.00 202 VAL A N 1
ATOM 1543 C CA . VAL A 1 202 ? -21.801 8.219 -0.675 1.00 90.00 202 VAL A CA 1
ATOM 1544 C C . VAL A 1 202 ? -22.828 9.342 -0.566 1.00 90.00 202 VAL A C 1
ATOM 1546 O O . VAL A 1 202 ? -22.618 10.432 -1.096 1.00 90.00 202 VAL A O 1
ATOM 1549 N N . ASP A 1 203 ? -23.942 9.074 0.115 1.00 93.38 203 ASP A N 1
ATOM 1550 C CA . ASP A 1 203 ? -24.940 10.089 0.457 1.00 93.38 203 ASP A CA 1
ATOM 1551 C C . ASP A 1 203 ? -24.584 10.730 1.804 1.00 93.38 203 ASP A C 1
ATOM 1553 O O . ASP A 1 203 ? -24.733 10.126 2.871 1.00 93.38 203 ASP A O 1
ATOM 1557 N N . THR A 1 204 ? -24.083 11.961 1.753 1.00 93.06 204 THR A N 1
ATOM 1558 C CA . THR A 1 204 ? -23.663 12.702 2.946 1.00 93.06 204 THR A CA 1
ATOM 1559 C C . THR A 1 204 ? -24.835 13.164 3.807 1.00 93.06 204 THR A C 1
ATOM 1561 O O . THR A 1 204 ? -24.640 13.358 5.005 1.00 93.06 204 THR A O 1
ATOM 1564 N N . SER A 1 205 ? -26.046 13.292 3.248 1.00 94.69 205 SER A N 1
ATOM 1565 C CA . SER A 1 205 ? -27.243 13.631 4.026 1.00 94.69 205 SER A CA 1
ATOM 1566 C C . SER A 1 205 ? -27.584 12.491 4.975 1.00 94.69 205 SER A C 1
ATOM 1568 O O . SER A 1 205 ? -27.710 12.701 6.179 1.00 94.69 205 SER A O 1
ATOM 1570 N N . VAL A 1 206 ? -27.634 11.265 4.446 1.00 94.75 206 VAL A N 1
ATOM 1571 C CA . VAL A 1 206 ? -27.926 10.064 5.241 1.00 94.75 206 VAL A CA 1
ATOM 1572 C C . VAL A 1 206 ? -26.858 9.843 6.316 1.00 94.75 206 VAL A C 1
ATOM 1574 O O . VAL A 1 206 ? -27.190 9.531 7.459 1.00 94.75 206 VAL A O 1
ATOM 1577 N N . LEU A 1 207 ? -25.574 10.043 5.992 1.00 94.38 207 LEU A N 1
ATOM 1578 C CA . LEU A 1 207 ? -24.507 9.949 6.996 1.00 94.38 207 LEU A CA 1
ATOM 1579 C C . LEU A 1 207 ? -24.625 11.023 8.085 1.00 94.38 207 LEU A C 1
ATOM 1581 O O . LEU A 1 207 ? -24.379 10.723 9.252 1.00 94.38 207 LEU A O 1
ATOM 1585 N N . GLY A 1 208 ? -25.025 12.246 7.729 1.00 94.12 208 GLY A N 1
ATOM 1586 C CA . GLY A 1 208 ? -25.272 13.320 8.691 1.00 94.12 208 GLY A CA 1
ATOM 1587 C C . GLY A 1 208 ? -26.431 13.005 9.639 1.00 94.12 208 GLY A C 1
ATOM 1588 O O . GLY A 1 208 ? -26.297 13.171 10.852 1.00 94.12 208 GLY A O 1
ATOM 1589 N N . GLU A 1 209 ? -27.538 12.483 9.107 1.00 95.81 209 GLU A N 1
ATOM 1590 C CA . GLU A 1 209 ? -28.693 12.037 9.897 1.00 95.81 209 GLU A CA 1
ATOM 1591 C C . GLU A 1 209 ? -28.318 10.908 10.867 1.00 95.81 209 GLU A C 1
ATOM 1593 O O . GLU A 1 209 ? -28.646 10.975 12.054 1.00 95.81 209 GLU A O 1
ATOM 1598 N N . LEU A 1 210 ? -27.570 9.902 10.397 1.00 95.06 210 LEU A N 1
ATOM 1599 C CA . LEU A 1 210 ? -27.072 8.813 11.242 1.00 95.06 210 LEU A CA 1
ATOM 1600 C C . LEU A 1 210 ? -26.091 9.312 12.309 1.00 95.06 210 LEU A C 1
ATOM 1602 O O . LEU A 1 210 ? -26.181 8.887 13.459 1.00 95.06 210 LEU A O 1
ATOM 1606 N N . SER A 1 211 ? -25.188 10.233 11.962 1.00 94.50 211 SER A N 1
ATOM 1607 C CA . SER A 1 211 ? -24.245 10.820 12.921 1.00 94.50 211 SER A CA 1
ATOM 160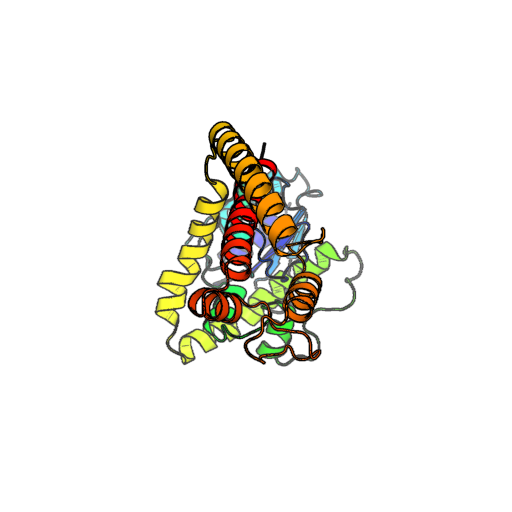8 C C . SER A 1 211 ? -24.979 11.562 14.044 1.00 94.50 211 SER A C 1
ATOM 1610 O O . SER A 1 211 ? -24.646 11.388 15.218 1.00 94.50 211 SER A O 1
ATOM 1612 N N . ALA A 1 212 ? -26.024 12.331 13.710 1.00 95.69 212 ALA A N 1
ATOM 1613 C CA . ALA A 1 212 ? -26.861 13.020 14.691 1.00 95.69 212 ALA A CA 1
ATOM 1614 C C . ALA A 1 212 ? -27.648 12.040 15.578 1.00 95.69 212 ALA A C 1
ATOM 1616 O O . ALA A 1 212 ? -27.682 12.211 16.798 1.00 95.69 212 ALA A O 1
ATOM 1617 N N . LEU A 1 213 ? -28.229 10.989 14.987 1.00 96.12 213 LEU A N 1
ATOM 1618 C CA . LEU A 1 213 ? -28.925 9.931 15.723 1.00 96.12 213 LEU A CA 1
ATOM 1619 C C . LEU A 1 213 ? -27.990 9.245 16.729 1.00 96.12 213 LEU A C 1
ATOM 1621 O O . LEU A 1 213 ? -28.318 9.143 17.910 1.00 96.12 213 LEU A O 1
ATOM 1625 N N . PHE A 1 214 ? -26.811 8.813 16.275 1.00 96.31 214 PHE A N 1
ATOM 1626 C CA . PHE A 1 214 ? -25.820 8.166 17.133 1.00 96.31 214 PHE A CA 1
ATOM 1627 C C . PHE A 1 214 ? -25.301 9.113 18.214 1.00 96.31 214 PHE A C 1
ATOM 1629 O O . PHE A 1 214 ? -25.127 8.685 19.349 1.00 96.31 214 PHE A O 1
ATOM 1636 N N . GLY A 1 215 ? -25.113 10.399 17.902 1.00 96.00 215 GLY A N 1
ATOM 1637 C CA . GLY A 1 215 ? -24.760 11.416 18.894 1.00 96.00 215 GLY A CA 1
ATOM 1638 C C . GLY A 1 215 ? -25.784 11.506 20.027 1.00 96.00 215 GLY A C 1
ATOM 1639 O O . GLY A 1 215 ? -25.410 11.434 21.195 1.00 96.00 215 GLY A O 1
ATOM 1640 N N . GLY A 1 216 ? -27.075 11.569 19.692 1.00 97.31 216 GLY A N 1
ATOM 1641 C CA . GLY A 1 216 ? -28.145 11.620 20.691 1.00 97.31 216 GLY A CA 1
ATOM 1642 C C . GLY A 1 216 ? -28.246 10.359 21.560 1.00 97.31 216 GLY A C 1
ATOM 1643 O O . GLY A 1 216 ? -28.473 10.455 22.764 1.00 97.31 216 GLY A O 1
ATOM 1644 N N . GLU A 1 217 ? -28.056 9.170 20.985 1.00 97.44 217 GLU A N 1
ATOM 1645 C CA . GLU A 1 217 ? -28.026 7.917 21.758 1.00 97.44 217 GLU A CA 1
ATOM 1646 C C . GLU A 1 217 ? -26.771 7.816 22.647 1.00 97.44 217 GLU A C 1
ATOM 1648 O O . GLU A 1 217 ? -26.865 7.411 23.808 1.00 97.44 217 GLU A O 1
ATOM 1653 N N . LEU A 1 218 ? -25.607 8.271 22.169 1.00 97.75 218 LEU A N 1
ATOM 1654 C CA . LEU A 1 218 ? -24.382 8.342 22.974 1.00 97.75 218 LEU A CA 1
ATOM 1655 C C . LEU A 1 218 ? -24.530 9.286 24.171 1.00 97.75 218 LEU A C 1
ATOM 1657 O O . LEU A 1 218 ? -24.036 8.965 25.251 1.00 97.75 218 LEU A O 1
ATOM 1661 N N . GLU A 1 219 ? -25.225 10.417 24.025 1.00 97.88 219 GLU A N 1
ATOM 1662 C CA . GLU A 1 219 ? -25.526 11.325 25.141 1.00 97.88 219 GLU A CA 1
ATOM 1663 C C . GLU A 1 219 ? -26.381 10.642 26.218 1.00 97.88 219 GLU A C 1
ATOM 1665 O O . GLU A 1 219 ? -26.073 10.743 27.411 1.00 97.88 219 GLU A O 1
ATOM 1670 N N . LYS A 1 220 ? -27.415 9.891 25.813 1.00 97.88 220 LYS A N 1
ATOM 1671 C CA . LYS A 1 220 ? -28.262 9.123 26.742 1.00 97.88 220 LYS A CA 1
ATOM 1672 C C . LYS A 1 220 ? -27.456 8.060 27.486 1.00 97.88 220 LYS A C 1
ATOM 1674 O O . LYS A 1 220 ? -27.495 8.021 28.716 1.00 97.88 220 LYS A O 1
ATOM 1679 N N . LEU A 1 221 ? -26.684 7.253 26.753 1.00 97.88 221 LEU A N 1
ATOM 1680 C CA . LEU A 1 221 ? -25.820 6.219 27.328 1.00 97.88 221 LEU A CA 1
ATOM 1681 C C . LEU A 1 221 ? -24.786 6.826 28.279 1.00 97.88 221 LEU A C 1
ATOM 1683 O O . LEU A 1 221 ? -24.559 6.296 29.362 1.00 97.88 221 LEU A O 1
ATOM 1687 N N . THR A 1 222 ? -24.196 7.967 27.916 1.00 98.06 222 THR A N 1
ATOM 1688 C CA . THR A 1 222 ? -23.228 8.689 28.753 1.00 98.06 222 THR A CA 1
ATOM 1689 C C . THR A 1 222 ? -23.843 9.090 30.089 1.00 98.06 222 THR A C 1
ATOM 1691 O O . THR A 1 222 ? -23.262 8.819 31.141 1.00 98.06 222 THR A O 1
ATOM 1694 N N . ALA A 1 223 ? -25.033 9.694 30.067 1.00 98.00 223 ALA A N 1
ATOM 1695 C CA . ALA A 1 223 ? -25.728 10.106 31.282 1.00 98.00 223 ALA A CA 1
ATOM 1696 C C . ALA A 1 223 ? -26.061 8.908 32.189 1.00 98.00 223 ALA A C 1
ATOM 1698 O O . ALA A 1 223 ? -25.899 8.984 33.409 1.00 98.00 223 ALA A O 1
ATOM 1699 N N . GLU A 1 224 ? -26.488 7.788 31.605 1.00 97.94 224 GLU A N 1
ATOM 1700 C CA . GLU A 1 224 ? -26.797 6.564 32.345 1.00 97.94 224 GLU A CA 1
ATOM 1701 C C . GLU A 1 224 ? -25.538 5.912 32.940 1.00 97.94 224 GLU A C 1
ATOM 1703 O O . GLU A 1 224 ? -25.517 5.562 34.123 1.00 97.94 224 GLU A O 1
ATOM 1708 N N . ILE A 1 225 ? -24.452 5.846 32.166 1.00 98.12 225 ILE A N 1
ATOM 1709 C CA . ILE A 1 225 ? -23.145 5.351 32.612 1.00 98.12 225 ILE A CA 1
ATOM 1710 C C . ILE A 1 225 ? -22.620 6.192 33.777 1.00 98.12 225 ILE A C 1
ATOM 1712 O O . ILE A 1 225 ? -22.222 5.629 34.795 1.00 98.12 225 ILE A O 1
ATOM 1716 N N . TYR A 1 226 ? -22.652 7.523 33.679 1.00 98.31 226 TYR A N 1
ATOM 1717 C CA . TYR A 1 226 ? -22.208 8.405 34.765 1.00 98.31 226 TYR A CA 1
ATOM 1718 C C . TYR A 1 226 ? -23.070 8.268 36.015 1.00 98.31 226 TYR A C 1
ATOM 1720 O O . TYR A 1 226 ? -22.542 8.275 37.127 1.00 98.31 226 TYR A O 1
ATOM 1728 N N . LYS A 1 227 ? -24.383 8.080 35.854 1.00 97.25 227 LYS A N 1
ATOM 1729 C CA . LYS A 1 227 ? -25.292 7.830 36.975 1.00 97.25 227 LYS A CA 1
ATOM 1730 C C . LYS A 1 227 ? -24.952 6.528 37.705 1.00 97.25 227 LYS A C 1
ATOM 1732 O O . LYS A 1 227 ? -24.918 6.532 38.932 1.00 97.25 227 LYS A O 1
ATOM 1737 N N . LEU A 1 228 ? -24.698 5.437 36.979 1.00 96.19 228 LEU A N 1
ATOM 1738 C CA . LEU A 1 228 ? -24.313 4.152 37.578 1.00 96.19 228 LEU A CA 1
ATOM 1739 C C . LEU A 1 228 ? -22.895 4.179 38.163 1.00 96.19 228 LEU A C 1
ATOM 1741 O O . LEU A 1 228 ? -22.642 3.539 39.180 1.00 96.19 228 LEU A O 1
ATOM 1745 N N . ALA A 1 229 ? -21.982 4.927 37.540 1.00 95.69 229 ALA A N 1
ATOM 1746 C CA . ALA A 1 229 ? -20.606 5.089 37.998 1.00 95.69 229 ALA A CA 1
ATOM 1747 C C . ALA A 1 229 ? -20.467 6.035 39.201 1.00 95.69 229 ALA A C 1
ATOM 1749 O O . ALA A 1 229 ? -19.474 5.972 39.921 1.00 95.69 229 ALA A O 1
ATOM 1750 N N . GLY A 1 230 ? -21.428 6.940 39.409 1.00 95.00 230 GLY A N 1
ATOM 1751 C CA . GLY A 1 230 ? -21.393 7.955 40.466 1.00 95.00 230 GLY A CA 1
ATOM 1752 C C . GLY A 1 230 ? -20.434 9.123 40.200 1.00 95.00 230 GLY A C 1
ATOM 1753 O O . GLY A 1 230 ? -20.297 10.001 41.051 1.00 95.00 230 GLY A O 1
ATOM 1754 N N . ARG A 1 231 ? -19.772 9.153 39.036 1.00 95.50 231 ARG A N 1
ATOM 1755 C CA . ARG A 1 231 ? -18.873 10.228 38.599 1.00 95.50 231 ARG A CA 1
ATOM 1756 C C . ARG A 1 231 ? -18.707 10.244 37.085 1.00 95.50 231 ARG A C 1
ATOM 1758 O O . ARG A 1 231 ? -18.933 9.243 36.408 1.00 95.50 231 ARG A O 1
ATOM 1765 N N . GLU A 1 232 ? -18.226 11.370 36.576 1.00 97.19 232 GLU A N 1
ATOM 1766 C CA . GLU A 1 232 ? -17.816 11.498 35.180 1.00 97.19 232 GLU A CA 1
ATOM 1767 C C . GLU A 1 232 ? -16.408 10.933 34.955 1.00 97.19 232 GLU A C 1
ATOM 1769 O O . GLU A 1 232 ? -15.532 10.985 35.828 1.00 97.19 232 GLU A O 1
ATOM 1774 N N . PHE A 1 233 ? -16.188 10.386 33.762 1.00 96.88 233 PHE A N 1
ATOM 1775 C CA . PHE A 1 233 ? -14.901 9.870 33.306 1.00 96.88 233 PHE A CA 1
ATOM 1776 C C . PHE A 1 233 ? -14.917 9.686 31.783 1.00 96.88 233 PHE A C 1
ATOM 1778 O O . PHE A 1 233 ? -15.960 9.671 31.142 1.00 96.88 233 PHE A O 1
ATOM 1785 N N . LYS A 1 234 ? -13.751 9.503 31.171 1.00 96.06 234 LYS A N 1
ATOM 1786 C CA . LYS A 1 234 ? -13.626 9.178 29.749 1.00 96.06 234 LYS A CA 1
ATOM 1787 C C . LYS A 1 234 ? -14.039 7.725 29.514 1.00 96.06 234 LYS A C 1
ATOM 1789 O O . LYS A 1 234 ? -13.227 6.817 29.686 1.00 96.06 234 LYS A O 1
ATOM 1794 N N . ILE A 1 235 ? -15.271 7.521 29.055 1.00 95.75 235 ILE A N 1
ATOM 1795 C CA . ILE A 1 235 ? -15.868 6.198 28.791 1.00 95.75 235 ILE A CA 1
ATOM 1796 C C . ILE A 1 235 ? -15.058 5.390 27.756 1.00 95.75 235 ILE A C 1
ATOM 1798 O O . ILE A 1 235 ? -14.893 4.174 27.876 1.00 95.75 235 ILE A O 1
ATOM 1802 N N . ASN A 1 236 ? -14.442 6.078 26.792 1.00 91.81 236 ASN A N 1
ATOM 1803 C CA . ASN A 1 236 ? -13.554 5.469 25.798 1.00 91.81 236 ASN A CA 1
ATOM 1804 C C . ASN A 1 236 ? -12.167 5.083 26.327 1.00 91.81 236 ASN A C 1
ATOM 1806 O O . ASN A 1 236 ? -11.395 4.467 25.600 1.00 91.81 236 ASN A O 1
ATOM 1810 N N . SER A 1 237 ? -11.817 5.421 27.573 1.00 94.31 237 SER A N 1
ATOM 1811 C CA . SER A 1 237 ? -10.529 5.058 28.164 1.00 94.31 237 SER A CA 1
ATOM 1812 C C . SER A 1 237 ? -10.626 3.707 28.879 1.00 94.31 237 SER A C 1
ATOM 1814 O O . SER A 1 237 ? -11.243 3.634 29.944 1.00 94.31 237 SER A O 1
ATOM 1816 N N . PRO A 1 238 ? -9.963 2.639 28.384 1.00 92.94 238 PRO A N 1
ATOM 1817 C CA . PRO A 1 238 ? -9.959 1.341 29.061 1.00 92.94 238 PRO A CA 1
ATOM 1818 C C . PRO A 1 238 ? -9.451 1.428 30.502 1.00 92.94 238 PRO A C 1
ATOM 1820 O O . PRO A 1 238 ? -9.952 0.717 31.368 1.00 92.94 238 PRO A O 1
ATOM 1823 N N . LYS A 1 239 ? -8.498 2.336 30.754 1.00 93.69 239 LYS A N 1
ATOM 1824 C CA . LYS A 1 239 ? -7.940 2.605 32.079 1.00 93.69 239 LYS A CA 1
ATOM 1825 C C . LYS A 1 239 ? -8.995 3.168 33.033 1.00 93.69 239 LYS A C 1
ATOM 1827 O O . LYS A 1 239 ? -9.199 2.595 34.094 1.00 93.69 239 LYS A O 1
ATOM 1832 N N . GLN A 1 240 ? -9.676 4.252 32.652 1.00 95.50 240 GLN A N 1
ATOM 1833 C CA . GLN A 1 240 ? -10.660 4.886 33.540 1.00 95.50 240 GLN A CA 1
ATOM 1834 C C . GLN A 1 240 ? -11.900 4.013 33.743 1.00 95.50 240 GLN A C 1
ATOM 1836 O O . GLN A 1 240 ? -12.426 3.964 34.848 1.00 95.50 240 GLN A O 1
ATOM 1841 N N . VAL A 1 241 ? -12.328 3.269 32.716 1.00 95.56 241 VAL A N 1
ATOM 1842 C CA . VAL A 1 241 ? -13.378 2.249 32.872 1.00 95.56 241 VAL A CA 1
ATOM 1843 C C . VAL A 1 241 ? -12.943 1.183 33.883 1.00 95.56 241 VAL A C 1
ATOM 1845 O O . VAL A 1 241 ? -13.729 0.807 34.745 1.00 95.56 241 VAL A O 1
ATOM 1848 N N . GLY A 1 242 ? -11.695 0.709 33.802 1.00 93.44 242 GLY A N 1
ATOM 1849 C CA . GLY A 1 242 ? -11.153 -0.273 34.743 1.00 93.44 242 GLY A CA 1
ATOM 1850 C C . GLY A 1 242 ? -11.129 0.238 36.186 1.00 93.44 242 GLY A C 1
ATOM 1851 O O . GLY A 1 242 ? -11.536 -0.491 37.083 1.00 93.44 242 GLY A O 1
ATOM 1852 N N . GLU A 1 243 ? -10.721 1.494 36.392 1.00 94.38 243 GLU A N 1
ATOM 1853 C CA . GLU A 1 243 ? -10.735 2.165 37.703 1.00 94.38 243 GLU A CA 1
ATOM 1854 C C . GLU A 1 243 ? -12.159 2.249 38.283 1.00 94.38 243 GLU A C 1
ATOM 1856 O O . GLU A 1 243 ? -12.371 1.879 39.433 1.00 94.38 243 GLU A O 1
ATOM 1861 N N . VAL A 1 244 ? -13.154 2.647 37.480 1.00 95.62 244 VAL A N 1
ATOM 1862 C CA . VAL A 1 244 ? -14.564 2.715 37.915 1.00 95.62 244 VAL A CA 1
ATOM 1863 C C . VAL A 1 244 ? -15.115 1.335 38.280 1.00 95.62 244 VAL A C 1
ATOM 1865 O O . VAL A 1 244 ? -15.790 1.186 39.296 1.00 95.62 244 VAL A O 1
ATOM 1868 N N . LEU A 1 245 ? -14.833 0.306 37.476 1.00 93.81 245 LEU A N 1
ATOM 1869 C CA . LEU A 1 245 ? -15.275 -1.057 37.782 1.00 93.81 245 LEU A CA 1
ATOM 1870 C C . LEU A 1 245 ? -14.659 -1.571 39.093 1.00 93.81 245 LEU A C 1
ATOM 1872 O O . LEU A 1 245 ? -15.349 -2.218 39.879 1.00 93.81 245 LEU A O 1
ATOM 1876 N N . GLU A 1 246 ? -13.392 -1.244 39.357 1.00 92.62 246 GLU A N 1
ATOM 1877 C CA . GLU A 1 246 ? -12.713 -1.588 40.610 1.00 92.62 246 GLU A CA 1
ATOM 1878 C C . GLU A 1 246 ? -13.310 -0.837 41.814 1.00 92.62 246 GLU A C 1
ATOM 1880 O O . GLU A 1 246 ? -13.608 -1.469 42.826 1.00 92.62 246 GLU A O 1
ATOM 1885 N N . GLU A 1 247 ? -13.584 0.468 41.689 1.00 93.56 247 GLU A N 1
ATOM 1886 C CA . GLU A 1 247 ? -14.265 1.285 42.713 1.00 93.56 247 GLU A CA 1
ATOM 1887 C C . GLU A 1 247 ? -15.645 0.715 43.096 1.00 93.56 24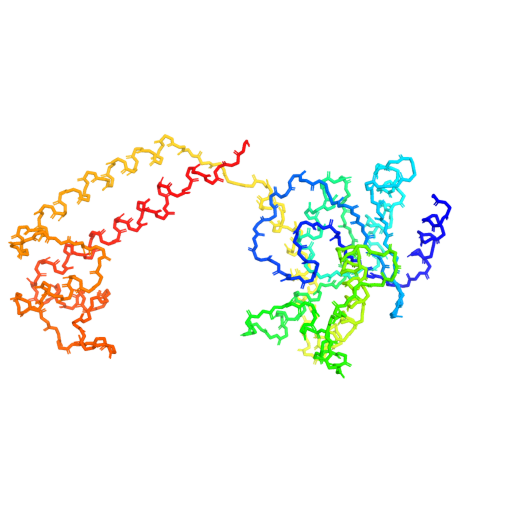7 GLU A C 1
ATOM 1889 O O . GLU A 1 247 ? -16.016 0.695 44.272 1.00 93.56 247 GLU A O 1
ATOM 1894 N N . LEU A 1 248 ? -16.392 0.202 42.113 1.00 92.50 248 LEU A N 1
ATOM 1895 C CA . LEU A 1 248 ? -17.710 -0.409 42.308 1.00 92.50 248 LEU A CA 1
ATOM 1896 C C . LEU A 1 248 ? -17.651 -1.888 42.722 1.00 92.50 248 LEU A C 1
ATOM 1898 O O . LEU A 1 248 ? -18.697 -2.507 42.917 1.00 92.50 248 LEU A O 1
ATOM 1902 N N . ASN A 1 249 ? -16.453 -2.460 42.879 1.00 91.38 249 ASN A N 1
ATOM 1903 C CA . ASN A 1 249 ? -16.225 -3.882 43.158 1.00 91.38 249 ASN A CA 1
ATOM 1904 C C . ASN A 1 249 ? -16.848 -4.831 42.107 1.00 91.38 249 ASN A C 1
ATOM 1906 O O . ASN A 1 249 ? -17.289 -5.932 42.435 1.00 91.38 249 ASN A O 1
ATOM 1910 N N . ILE A 1 250 ? -16.868 -4.420 40.835 1.00 89.31 250 ILE A N 1
ATOM 1911 C CA . ILE A 1 250 ? -17.359 -5.201 39.691 1.00 89.31 250 ILE A CA 1
ATOM 1912 C C . ILE A 1 250 ? -16.149 -5.764 38.932 1.00 89.31 250 ILE A C 1
ATOM 1914 O O . ILE A 1 250 ? -15.473 -5.041 38.205 1.00 89.31 250 ILE A O 1
ATOM 1918 N N . SER A 1 251 ? -15.834 -7.053 39.086 1.00 84.12 251 SER A N 1
ATOM 1919 C CA . SER A 1 251 ? -14.664 -7.651 38.423 1.00 84.12 251 SER A CA 1
ATOM 1920 C C . SER A 1 251 ? -14.763 -9.168 38.280 1.00 84.12 251 SER A C 1
ATOM 1922 O O . SER A 1 251 ? -15.213 -9.862 39.184 1.00 84.12 251 SER A O 1
ATOM 1924 N N . THR A 1 252 ? -14.247 -9.694 37.166 1.00 82.81 252 THR A N 1
ATOM 1925 C CA . THR A 1 252 ? -14.036 -11.138 36.942 1.00 82.81 252 THR A CA 1
ATOM 1926 C C . THR A 1 252 ? -12.676 -11.620 37.459 1.00 82.81 252 THR A C 1
ATOM 1928 O O . THR A 1 252 ? -12.295 -12.770 37.252 1.00 82.81 252 THR A O 1
ATOM 1931 N N . GLY A 1 253 ? -11.879 -10.729 38.063 1.00 81.69 253 GLY A N 1
ATOM 1932 C CA . GLY A 1 253 ? -10.500 -10.996 38.479 1.00 81.69 253 GLY A CA 1
ATOM 1933 C C . GLY A 1 253 ? -9.480 -10.988 37.333 1.00 81.69 253 GLY A C 1
ATOM 1934 O O . GLY A 1 253 ? -8.276 -11.005 37.592 1.00 81.69 253 GLY A O 1
ATOM 1935 N N . ARG A 1 254 ? -9.919 -10.913 36.066 1.00 87.38 254 ARG A N 1
ATOM 1936 C CA . ARG A 1 254 ? -9.009 -10.813 34.917 1.00 87.38 254 ARG A CA 1
ATOM 1937 C C . ARG A 1 254 ? -8.377 -9.430 34.847 1.00 87.38 254 ARG A C 1
ATOM 1939 O O . ARG A 1 254 ? -9.070 -8.412 34.792 1.00 87.38 254 ARG A O 1
ATOM 1946 N N . LYS A 1 255 ? -7.049 -9.410 34.776 1.00 88.12 255 LYS A N 1
ATOM 1947 C CA . LYS A 1 255 ? -6.247 -8.190 34.710 1.00 88.12 255 LYS A CA 1
ATOM 1948 C C . LYS A 1 255 ? -5.428 -8.129 33.424 1.00 88.12 255 LYS A C 1
ATOM 1950 O O . LYS A 1 255 ? -5.102 -9.157 32.836 1.00 88.12 255 LYS A O 1
ATOM 1955 N N . THR A 1 256 ? -5.121 -6.920 32.975 1.00 86.75 256 THR A N 1
ATOM 1956 C CA . THR A 1 256 ? -4.168 -6.670 31.887 1.00 86.75 256 THR A CA 1
ATOM 1957 C C . THR A 1 256 ? -2.737 -6.969 32.348 1.00 86.75 256 THR A C 1
ATOM 1959 O O . THR A 1 256 ? -2.478 -7.134 33.541 1.00 86.75 256 THR A O 1
ATOM 1962 N N . ALA A 1 257 ? -1.773 -6.961 31.420 1.00 85.12 257 ALA A N 1
ATOM 1963 C CA . ALA A 1 257 ? -0.347 -7.075 31.754 1.00 85.12 257 ALA A CA 1
ATOM 1964 C C . ALA A 1 257 ? 0.139 -5.985 32.735 1.00 85.12 257 ALA A C 1
ATOM 1966 O O . ALA A 1 257 ? 1.093 -6.195 33.475 1.00 85.12 257 ALA A O 1
ATOM 1967 N N . THR A 1 258 ? -0.543 -4.835 32.774 1.00 84.00 258 THR A N 1
ATOM 1968 C CA . THR A 1 258 ? -0.274 -3.725 33.700 1.00 84.00 258 THR A CA 1
ATOM 1969 C C . THR A 1 258 ? -1.005 -3.855 35.043 1.00 84.00 258 THR A C 1
ATOM 1971 O O . THR A 1 258 ? -0.941 -2.944 35.863 1.00 84.00 258 THR A O 1
ATOM 1974 N N . GLY A 1 259 ? -1.706 -4.968 35.286 1.00 82.94 259 GLY A N 1
ATOM 1975 C CA . GLY A 1 259 ? -2.407 -5.246 36.543 1.00 82.94 259 GLY A CA 1
ATOM 1976 C C . GLY A 1 259 ? -3.753 -4.531 36.713 1.00 82.94 259 GLY A C 1
ATOM 1977 O O . GLY A 1 259 ? -4.358 -4.634 37.782 1.00 82.94 259 GLY A O 1
ATOM 1978 N N . GLN A 1 260 ? -4.236 -3.835 35.681 1.00 84.62 260 GLN A N 1
ATOM 1979 C CA . GLN A 1 260 ? -5.530 -3.141 35.686 1.00 84.62 260 GLN A CA 1
ATOM 1980 C C . GLN A 1 260 ? -6.669 -4.111 35.384 1.00 84.62 260 GLN A C 1
ATOM 1982 O O . GLN A 1 260 ? -6.459 -5.093 34.671 1.00 84.62 260 GLN A O 1
ATOM 1987 N N . VAL A 1 261 ? -7.879 -3.834 35.878 1.00 86.88 261 VAL A N 1
ATOM 1988 C CA . VAL A 1 261 ? -9.079 -4.600 35.503 1.00 86.88 261 VAL A CA 1
ATOM 1989 C C . VAL A 1 261 ? -9.231 -4.597 33.982 1.00 86.88 261 VAL A C 1
ATOM 1991 O O . VAL A 1 261 ? -9.205 -3.547 33.338 1.00 86.88 261 VAL A O 1
ATOM 1994 N N . SER A 1 262 ? -9.350 -5.785 33.391 1.00 89.44 262 SER A N 1
ATOM 1995 C CA . SER A 1 262 ? -9.541 -5.904 31.950 1.00 89.44 262 SER A CA 1
ATOM 1996 C C . SER A 1 262 ? -10.924 -5.392 31.560 1.00 89.44 262 SER A C 1
ATOM 1998 O O . SER A 1 262 ? -11.930 -5.788 32.138 1.00 89.44 262 SER A O 1
ATOM 2000 N N . THR A 1 263 ? -10.976 -4.538 30.541 1.00 91.94 263 THR A N 1
ATOM 2001 C CA . THR A 1 263 ? -12.231 -4.017 29.982 1.00 91.94 263 THR A CA 1
ATOM 2002 C C . THR A 1 263 ? -12.434 -4.494 28.547 1.00 91.94 263 THR A C 1
ATOM 2004 O O . THR A 1 263 ? -13.032 -3.794 27.732 1.00 91.94 263 THR A O 1
ATOM 2007 N N . SER A 1 264 ? -11.904 -5.672 28.195 1.00 92.75 264 SER A N 1
ATOM 2008 C CA . SER A 1 264 ? -12.165 -6.279 26.887 1.00 92.75 264 SER A CA 1
ATOM 2009 C C . SER A 1 264 ? -13.648 -6.627 26.736 1.00 92.75 264 SER A C 1
ATOM 2011 O O . SER A 1 264 ? -14.341 -6.843 27.731 1.00 92.75 264 SER A O 1
ATOM 2013 N N . ARG A 1 265 ? -14.131 -6.723 25.490 1.00 92.88 265 ARG A N 1
ATOM 2014 C CA . ARG A 1 265 ? -15.531 -7.080 25.212 1.00 92.88 265 ARG A CA 1
ATOM 2015 C C . ARG A 1 265 ? -15.949 -8.359 25.945 1.00 92.88 265 ARG A C 1
ATOM 2017 O O . ARG A 1 265 ? -16.904 -8.324 26.704 1.00 92.88 265 ARG A O 1
ATOM 2024 N N . ALA A 1 266 ? -15.143 -9.416 25.840 1.00 93.38 266 ALA A N 1
ATOM 2025 C CA . ALA A 1 266 ? -15.401 -10.687 26.515 1.00 93.38 266 ALA A CA 1
ATOM 2026 C C . ALA A 1 266 ? -15.522 -10.570 28.049 1.00 93.38 266 ALA A C 1
ATOM 2028 O O . ALA A 1 266 ? -16.300 -11.299 28.653 1.00 93.38 266 ALA A O 1
ATOM 2029 N N . VAL A 1 267 ? -14.761 -9.673 28.692 1.00 93.69 267 VAL A N 1
ATOM 2030 C CA . VAL A 1 267 ? -14.870 -9.454 30.145 1.00 93.69 267 VAL A CA 1
ATOM 2031 C C . VAL A 1 267 ? -16.122 -8.655 30.492 1.00 93.69 267 VAL A C 1
ATOM 2033 O O . VAL A 1 267 ? -16.804 -8.993 31.455 1.00 93.69 267 VAL A O 1
ATOM 2036 N N . LEU A 1 268 ? -16.450 -7.626 29.711 1.00 95.06 268 LEU A N 1
ATOM 2037 C CA . LEU A 1 268 ? -17.663 -6.840 29.931 1.00 95.06 268 LEU A CA 1
ATOM 2038 C C . LEU A 1 268 ? -18.936 -7.670 29.696 1.00 95.06 268 LEU A C 1
ATOM 2040 O O . LEU A 1 268 ? -19.877 -7.533 30.470 1.00 95.06 268 LEU A O 1
ATOM 2044 N N . ASP A 1 269 ? -18.948 -8.560 28.698 1.00 95.44 269 ASP A N 1
ATOM 2045 C CA . ASP A 1 269 ? -20.078 -9.463 28.430 1.00 95.44 269 ASP A CA 1
ATOM 2046 C C . ASP A 1 269 ? -20.297 -10.434 29.598 1.00 95.44 269 ASP A C 1
ATOM 2048 O O . ASP A 1 269 ? -21.427 -10.670 30.017 1.00 95.44 269 ASP A O 1
ATOM 2052 N N . GLU A 1 270 ? -19.213 -10.972 30.165 1.00 95.06 270 GLU A N 1
ATOM 2053 C CA . GLU A 1 270 ? -19.281 -11.850 31.334 1.00 95.06 270 GLU A CA 1
ATOM 2054 C C . GLU A 1 270 ? -19.847 -11.118 32.557 1.00 95.06 270 GLU A C 1
ATOM 2056 O O . GLU A 1 270 ? -20.730 -11.641 33.234 1.00 95.06 270 GLU A O 1
ATOM 2061 N N . LEU A 1 271 ? -19.397 -9.886 32.813 1.00 93.44 271 LEU A N 1
ATOM 2062 C CA . LEU A 1 271 ? -19.935 -9.063 33.899 1.00 93.44 271 LEU A CA 1
ATOM 2063 C C . LEU A 1 271 ? -21.407 -8.689 33.659 1.00 93.44 271 LEU A C 1
ATOM 2065 O O . LEU A 1 271 ? -22.204 -8.688 34.596 1.00 93.44 271 LEU A O 1
ATOM 2069 N N . ALA A 1 272 ? -21.792 -8.416 32.412 1.00 94.56 272 ALA A N 1
ATOM 2070 C CA . ALA A 1 272 ? -23.185 -8.175 32.052 1.00 94.56 272 ALA A CA 1
ATOM 2071 C C . ALA A 1 272 ? -24.052 -9.424 32.287 1.00 94.56 272 ALA A C 1
ATOM 2073 O O . ALA A 1 272 ? -25.141 -9.320 32.849 1.00 94.56 272 ALA A O 1
ATOM 2074 N N . ALA A 1 273 ? -23.551 -10.616 31.945 1.00 94.06 273 ALA A N 1
ATOM 2075 C CA . ALA A 1 273 ? -24.229 -11.889 32.202 1.00 94.06 273 ALA A CA 1
ATOM 2076 C C . ALA A 1 273 ? -24.377 -12.202 33.703 1.00 94.06 273 ALA A C 1
ATOM 2078 O O . ALA A 1 273 ? -25.319 -12.885 34.099 1.00 94.06 273 ALA A O 1
ATOM 2079 N N . GLN A 1 274 ? -23.487 -11.668 34.546 1.00 93.25 274 GLN A N 1
ATOM 2080 C CA . GLN A 1 274 ? -23.603 -11.714 36.010 1.00 93.25 274 GLN A CA 1
ATOM 2081 C C . GLN A 1 274 ? -24.655 -10.733 36.567 1.00 93.25 274 GLN A C 1
ATOM 2083 O O . GLN A 1 274 ? -24.915 -10.733 37.768 1.00 93.25 274 GLN A O 1
ATOM 2088 N N . GLY A 1 275 ? -25.289 -9.924 35.712 1.00 92.44 275 GLY A N 1
ATOM 2089 C CA . GLY A 1 275 ? -26.360 -8.995 36.077 1.00 92.44 275 GLY A CA 1
ATOM 2090 C C . GLY A 1 275 ? -25.902 -7.554 36.300 1.00 92.44 275 GLY A C 1
ATOM 2091 O O . GLY A 1 275 ? -26.704 -6.728 36.735 1.00 92.44 275 GLY A O 1
ATOM 2092 N N . HIS A 1 276 ? -24.641 -7.220 36.008 1.00 93.94 276 HIS A N 1
ATOM 2093 C CA . HIS A 1 276 ? -24.161 -5.845 36.119 1.00 93.94 276 HIS A CA 1
ATOM 2094 C C . HIS A 1 276 ? -24.581 -5.014 34.900 1.00 93.94 276 HIS A C 1
ATOM 2096 O O . HIS A 1 276 ? -24.163 -5.268 33.772 1.00 93.94 276 HIS A O 1
ATOM 2102 N N . GLU A 1 277 ? -25.366 -3.965 35.137 1.00 94.81 277 GLU A N 1
ATOM 2103 C CA . GLU A 1 277 ? -25.892 -3.104 34.073 1.00 94.81 277 GLU A CA 1
ATOM 2104 C C . GLU A 1 277 ? -24.827 -2.192 33.441 1.00 94.81 277 GLU A C 1
ATOM 2106 O O . GLU A 1 277 ? -24.807 -2.012 32.224 1.00 94.81 277 GLU A O 1
ATOM 2111 N N . LEU A 1 278 ? -23.887 -1.674 34.238 1.00 96.19 278 LEU A N 1
ATOM 2112 C CA . LEU A 1 278 ? -22.835 -0.771 33.758 1.00 96.19 278 LEU A CA 1
ATOM 2113 C C . LEU A 1 278 ? -21.971 -1.394 32.632 1.00 96.19 278 LEU A C 1
ATOM 2115 O O . LEU A 1 278 ? -21.814 -0.751 31.595 1.00 96.19 278 LEU A O 1
ATOM 2119 N N . PRO A 1 279 ? -21.451 -2.634 32.749 1.00 96.06 279 PRO A N 1
ATOM 2120 C CA . PRO A 1 279 ? -20.770 -3.326 31.650 1.00 96.06 279 PRO A CA 1
ATOM 2121 C C . PRO A 1 279 ? -21.587 -3.435 30.359 1.00 96.06 279 PRO A C 1
ATOM 2123 O O . PRO A 1 279 ? -21.024 -3.236 29.282 1.00 96.06 279 PRO A O 1
ATOM 2126 N N . ARG A 1 280 ? -22.901 -3.690 30.454 1.00 96.69 280 ARG A N 1
ATOM 2127 C CA . ARG A 1 280 ? -23.799 -3.744 29.289 1.00 96.69 280 ARG A CA 1
ATOM 2128 C C . ARG A 1 280 ? -23.844 -2.396 28.565 1.00 96.69 280 ARG A C 1
ATOM 2130 O O . ARG A 1 280 ? -23.666 -2.353 27.353 1.00 96.69 280 ARG A O 1
ATOM 2137 N N . LEU A 1 281 ? -24.023 -1.302 29.305 1.00 97.44 281 LEU A N 1
ATOM 2138 C CA . LEU A 1 281 ? -24.055 0.048 28.730 1.00 97.44 281 LEU A CA 1
ATOM 2139 C C . LEU A 1 281 ? -22.699 0.469 28.150 1.00 97.44 281 LEU A C 1
ATOM 2141 O O . LEU A 1 281 ? -22.643 1.104 27.103 1.00 97.44 281 LEU A O 1
ATOM 2145 N N . LEU A 1 282 ? -21.591 0.088 28.794 1.00 97.12 282 LEU A N 1
ATOM 2146 C CA . LEU A 1 282 ? -20.237 0.348 28.291 1.00 97.12 282 LEU A CA 1
ATOM 2147 C C . LEU A 1 282 ? -19.972 -0.339 26.947 1.00 97.12 282 LEU A C 1
ATOM 2149 O O . LEU A 1 282 ? -19.269 0.209 26.097 1.00 97.12 282 LEU A O 1
ATOM 2153 N N . ILE A 1 283 ? -20.505 -1.547 26.768 1.00 95.94 283 ILE A N 1
ATOM 2154 C CA . ILE A 1 283 ? -20.449 -2.268 25.498 1.00 95.94 283 ILE A CA 1
ATOM 2155 C C . ILE A 1 283 ? -21.217 -1.502 24.422 1.00 95.94 283 ILE A C 1
ATOM 2157 O O . ILE A 1 283 ? -20.638 -1.191 23.383 1.00 95.94 283 ILE A O 1
ATOM 2161 N N . GLU A 1 284 ? -22.477 -1.172 24.701 1.00 96.50 284 GLU A N 1
ATOM 2162 C CA . GLU A 1 284 ? -23.374 -0.479 23.773 1.00 96.50 284 GLU A CA 1
ATOM 2163 C C . GLU A 1 284 ? -22.795 0.880 23.352 1.00 96.50 284 GLU A C 1
ATOM 2165 O O . GLU A 1 284 ? -22.712 1.193 22.164 1.00 96.50 284 GLU A O 1
ATOM 2170 N N . PHE A 1 285 ? -22.262 1.634 24.319 1.00 97.69 285 PHE A N 1
ATOM 2171 C CA . PHE A 1 285 ? -21.569 2.893 24.069 1.00 97.69 285 PHE A CA 1
ATOM 2172 C C . PHE A 1 285 ? -20.386 2.714 23.111 1.00 97.69 285 PHE A C 1
ATOM 2174 O O . PHE A 1 285 ? -20.271 3.446 22.134 1.00 97.69 285 PHE A O 1
ATOM 2181 N N . ARG A 1 286 ? -19.506 1.733 23.353 1.00 95.94 286 ARG A N 1
ATOM 2182 C CA . ARG A 1 286 ? -18.308 1.518 22.522 1.00 95.94 286 ARG A CA 1
ATOM 2183 C C . ARG A 1 286 ? -18.639 1.036 21.113 1.00 95.94 286 ARG A C 1
ATOM 2185 O O . ARG A 1 286 ? -17.922 1.379 20.176 1.00 95.94 286 ARG A O 1
ATOM 2192 N N . GLU A 1 287 ? -19.678 0.220 20.957 1.00 94.50 287 GLU A N 1
ATOM 2193 C CA . GLU A 1 287 ? -20.156 -0.197 19.636 1.00 94.50 287 GLU A CA 1
ATOM 2194 C C . GLU A 1 287 ? -20.651 1.008 18.838 1.00 94.50 287 GLU A C 1
ATOM 2196 O O . GLU A 1 287 ? -20.222 1.215 17.701 1.00 94.50 287 GLU A O 1
ATOM 2201 N N . LEU A 1 288 ? -21.496 1.831 19.458 1.00 96.00 288 LEU A N 1
ATOM 2202 C CA . LEU A 1 288 ? -22.100 2.986 18.812 1.00 96.00 288 LEU A CA 1
ATOM 2203 C C . LEU A 1 288 ? -21.078 4.091 18.513 1.00 96.00 288 LEU A C 1
ATOM 2205 O O . LEU A 1 288 ? -21.061 4.633 17.408 1.00 96.00 288 LEU A O 1
ATOM 2209 N N . ASP A 1 289 ? -20.179 4.375 19.456 1.00 95.62 289 ASP A N 1
ATOM 2210 C CA . ASP A 1 289 ? -19.094 5.346 19.289 1.00 95.62 289 ASP A CA 1
ATOM 2211 C C . ASP A 1 289 ? -18.163 4.932 18.145 1.00 95.62 289 ASP A C 1
ATOM 2213 O O . ASP A 1 289 ? -17.832 5.743 17.280 1.00 95.62 289 ASP A O 1
ATOM 2217 N N . LYS A 1 290 ? -17.825 3.636 18.051 1.00 93.69 290 LYS A N 1
ATOM 2218 C CA . LYS A 1 290 ? -17.031 3.112 16.936 1.00 93.69 290 LYS A CA 1
ATOM 2219 C C . LYS A 1 290 ? -17.765 3.245 15.605 1.00 93.69 290 LYS A C 1
ATOM 2221 O O . LYS A 1 290 ? -17.134 3.645 14.627 1.00 93.69 290 LYS A O 1
ATOM 2226 N N . LEU A 1 291 ? -19.059 2.917 15.547 1.00 93.38 291 LEU A N 1
ATOM 2227 C CA . LEU A 1 291 ? -19.862 3.071 14.328 1.00 93.38 291 LEU A CA 1
ATOM 22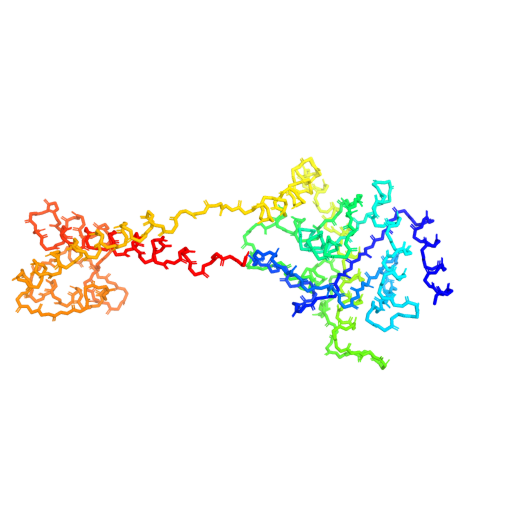28 C C . LEU A 1 291 ? -19.883 4.529 13.859 1.00 93.38 291 LEU A C 1
ATOM 2230 O O . LEU A 1 291 ? -19.656 4.797 12.677 1.00 93.38 291 LEU A O 1
ATOM 2234 N N . LYS A 1 292 ? -20.078 5.464 14.791 1.00 92.94 292 LYS A N 1
ATOM 2235 C CA . LYS A 1 292 ? -20.078 6.896 14.502 1.00 92.94 292 LYS A CA 1
ATOM 2236 C C . LYS A 1 292 ? -18.706 7.377 14.011 1.00 92.94 292 LYS A C 1
ATOM 2238 O O . LYS A 1 292 ? -18.589 7.933 12.920 1.00 92.94 292 LYS A O 1
ATOM 2243 N N . ALA A 1 293 ? -17.653 7.099 14.777 1.00 92.31 293 ALA A N 1
ATOM 2244 C CA . ALA A 1 293 ? -16.306 7.583 14.491 1.00 92.31 293 ALA A CA 1
ATOM 2245 C C . ALA A 1 293 ? -15.685 6.944 13.238 1.00 92.31 293 ALA A C 1
ATOM 2247 O O . ALA A 1 293 ? -14.955 7.609 12.514 1.00 92.31 293 ALA A O 1
ATOM 2248 N N . THR A 1 294 ? -15.965 5.664 12.970 1.00 89.25 294 THR A N 1
ATOM 2249 C CA . THR A 1 294 ? -15.337 4.917 11.862 1.00 89.25 294 THR A CA 1
ATOM 2250 C C . THR A 1 294 ? -16.070 5.104 10.537 1.00 89.25 294 THR A C 1
ATOM 2252 O O . THR A 1 294 ? -15.436 5.038 9.488 1.00 89.25 294 THR A O 1
ATOM 2255 N N . TYR A 1 295 ? -17.389 5.325 10.561 1.00 87.88 295 TYR A N 1
ATOM 2256 C CA . TYR A 1 295 ? -18.191 5.376 9.337 1.00 87.88 295 TYR A CA 1
ATOM 2257 C C . TYR A 1 295 ? -18.856 6.731 9.125 1.00 87.88 295 TYR A C 1
ATOM 2259 O O . TYR A 1 295 ? -18.577 7.389 8.126 1.00 87.88 295 TYR A O 1
ATOM 2267 N N . THR A 1 296 ? -19.724 7.173 10.038 1.00 90.00 296 THR A N 1
ATOM 2268 C CA . THR A 1 296 ? -20.554 8.360 9.771 1.00 90.00 296 THR A CA 1
ATOM 2269 C C . THR A 1 296 ? -19.742 9.648 9.751 1.00 90.00 296 THR A C 1
ATOM 2271 O O . THR A 1 296 ? -20.012 10.517 8.929 1.00 90.00 296 THR A O 1
ATOM 2274 N N . ASP A 1 297 ? -18.728 9.755 10.611 1.00 88.31 297 ASP A N 1
ATOM 2275 C CA . ASP A 1 297 ? -17.890 10.952 10.714 1.00 88.31 297 ASP A CA 1
ATOM 2276 C C . ASP A 1 297 ? -16.648 10.882 9.815 1.00 88.31 297 ASP A C 1
ATOM 2278 O O . ASP A 1 297 ? -16.192 11.909 9.312 1.00 88.31 297 ASP A O 1
ATOM 2282 N N . ALA A 1 298 ? -16.094 9.683 9.601 1.00 89.12 298 ALA A N 1
ATOM 2283 C CA . ALA A 1 298 ? -14.839 9.508 8.870 1.00 89.12 298 ALA A CA 1
ATOM 2284 C C . ALA A 1 298 ? -15.003 9.419 7.349 1.00 89.12 298 ALA A C 1
ATOM 2286 O O . ALA A 1 298 ? -14.078 9.789 6.634 1.00 89.12 298 ALA A O 1
ATOM 2287 N N . LEU A 1 299 ? -16.144 8.947 6.830 1.00 88.69 299 LEU A N 1
ATOM 2288 C CA . LEU A 1 299 ? -16.342 8.831 5.380 1.00 88.69 299 LEU A CA 1
ATOM 2289 C C . LEU A 1 299 ? -16.516 10.181 4.660 1.00 88.69 299 LEU A C 1
ATOM 2291 O O . LEU A 1 299 ? -15.913 10.333 3.597 1.00 88.69 299 LEU A O 1
ATOM 2295 N N . PRO A 1 300 ? -17.279 11.173 5.174 1.00 89.44 300 PRO A N 1
ATOM 2296 C CA . PRO A 1 300 ? -17.490 12.430 4.452 1.00 89.44 300 PRO A CA 1
ATOM 2297 C C . PRO A 1 300 ? -16.198 13.198 4.108 1.00 89.44 300 PRO A C 1
ATOM 2299 O O . PRO A 1 300 ? -16.086 13.652 2.971 1.00 89.44 300 PRO A O 1
ATOM 2302 N N . PRO A 1 301 ? -15.188 13.303 4.999 1.00 87.81 301 PRO A N 1
ATOM 2303 C CA . PRO A 1 301 ? -13.903 13.930 4.667 1.00 87.81 301 PRO A CA 1
ATOM 2304 C C . PRO A 1 301 ? -13.072 13.196 3.602 1.00 87.81 301 PRO A C 1
ATOM 2306 O O . PRO A 1 301 ? -12.133 13.780 3.070 1.00 87.81 301 PRO A O 1
ATOM 2309 N N . LEU A 1 302 ? -13.372 11.925 3.307 1.00 87.00 302 LEU A N 1
ATOM 2310 C CA . LEU A 1 302 ? -12.645 11.105 2.324 1.00 87.00 302 LEU A CA 1
ATOM 2311 C C . LEU A 1 302 ? -13.227 11.204 0.905 1.00 87.00 302 LEU A C 1
ATOM 2313 O O . LEU A 1 302 ? -12.717 10.563 -0.027 1.00 87.00 302 LEU A O 1
ATOM 2317 N N . ILE A 1 303 ? -14.302 11.975 0.734 1.00 85.12 303 ILE A N 1
ATOM 2318 C CA . ILE A 1 303 ? -14.901 12.260 -0.568 1.00 85.12 303 ILE A CA 1
ATOM 2319 C C . ILE A 1 303 ? -13.940 13.183 -1.329 1.00 85.12 303 ILE A C 1
ATOM 2321 O O . ILE A 1 303 ? -13.606 14.268 -0.858 1.00 85.12 303 ILE A O 1
ATOM 2325 N N . GLY A 1 304 ? -13.451 12.701 -2.476 1.00 71.88 304 GLY A N 1
ATOM 2326 C CA . GLY A 1 304 ? -12.632 13.500 -3.392 1.00 71.88 304 GLY A CA 1
ATOM 2327 C C . GLY A 1 304 ? -13.444 14.619 -4.062 1.00 71.88 304 GLY A C 1
ATOM 2328 O O . GLY A 1 304 ? -14.670 14.625 -3.921 1.00 71.88 304 GLY A O 1
ATOM 2329 N N . PRO A 1 305 ? -12.777 15.567 -4.746 1.00 58.56 305 PRO A N 1
ATOM 2330 C CA . PRO A 1 305 ? -13.448 16.615 -5.518 1.00 58.56 305 PRO A CA 1
ATOM 2331 C C . PRO A 1 305 ? -14.440 16.072 -6.561 1.00 58.56 305 PRO A C 1
ATOM 2333 O O . PRO A 1 305 ? -14.287 14.909 -7.003 1.00 58.56 305 PRO A O 1
#